Protein AF-A0A2X4WSS6-F1 (afdb_monomer)

Nearest PDB structures (foldseek):
  6ixh-assembly1_P  TM=9.160E-01  e=5.375E-21  Escherichia coli 55989
  4y7o-assembly2_B  TM=9.706E-01  e=1.793E-20  Escherichia coli 1-176-05_S3_C1
  4y7l-assembly1_B  TM=9.730E-01  e=2.742E-19  Escherichia coli 2-156-04_S3_C3
  6hs7-assembly1_E  TM=8.890E-01  e=1.759E-19  Escherichia coli
  6hs7-assembly1_e  TM=8.911E-01  e=1.619E-18  Escherichia coli

Organism: NCBI:txid59203

InterPro domains:
  IPR048677 Type VI secretion system component TssM1, helical domain [PF21070] (32-137)
  IPR053156 Type VI secretion system TssM-like [PTHR36153] (16-175)

Foldseek 3Di:
DPVVVVVVVVVVVCCVPPVVVVVVVVLVVVPVLVVVLVVCCCVQPVVVCCVQPVQAPPNDPHPHHHDQLVLLLQLAQCNHSVNCSCVVPVVQQWDDDPLAIDGDPVRCVSPDDDPVVRVVNSVSSVCCVQQCVPSAGKHKDKDWDDDDPPDQWDWDAAPNDIDIDRPDDIDIDMDMHRGDDDDDDDD

pLDDT: mean 81.25, std 13.94, range [39.22, 96.31]

Solvent-accessible surface area (backbone atoms only — not comparable to full-atom values): 11158 Å² total; per-residue (Å²): 142,64,76,77,58,54,60,57,60,50,49,57,50,51,40,59,73,55,45,48,56,49,53,51,54,47,53,66,52,48,54,62,53,50,52,51,49,50,53,48,46,40,61,75,45,49,52,55,47,44,71,72,34,51,79,12,26,90,75,27,100,42,94,47,68,52,60,52,69,61,49,31,52,37,38,26,79,68,82,2,55,54,38,43,48,44,63,74,75,31,52,77,35,35,45,74,58,90,68,37,68,43,73,34,80,82,62,27,75,96,57,84,79,55,68,68,57,50,50,50,55,33,54,43,31,49,49,18,64,68,36,28,75,82,67,48,57,51,43,75,51,70,50,60,71,83,87,57,91,95,60,67,68,49,79,48,74,53,93,87,48,73,49,80,44,64,84,61,90,72,57,80,43,81,47,70,42,80,68,86,90,76,89,77,83,84,130

Structure (mmCIF, N/CA/C/O backbone):
data_AF-A0A2X4WSS6-F1
#
_entry.id   AF-A0A2X4WSS6-F1
#
loop_
_atom_site.group_PDB
_atom_site.id
_atom_site.type_symbol
_atom_site.label_atom_id
_atom_site.label_alt_id
_atom_site.label_comp_id
_atom_site.label_asym_id
_atom_site.label_entity_id
_atom_site.label_seq_id
_atom_site.pdbx_PDB_ins_code
_atom_site.Cartn_x
_atom_site.Cartn_y
_atom_site.Cartn_z
_atom_site.occupancy
_atom_site.B_iso_or_equiv
_atom_site.auth_seq_id
_atom_site.auth_comp_id
_atom_site.auth_asym_id
_atom_site.auth_atom_id
_atom_site.pdbx_PDB_model_num
ATOM 1 N N . MET A 1 1 ? -2.591 -1.639 66.059 1.00 44.81 1 MET A N 1
ATOM 2 C CA . MET A 1 1 ? -2.249 -1.960 64.656 1.00 44.81 1 MET A CA 1
ATOM 3 C C . MET A 1 1 ? -3.460 -2.630 64.006 1.00 44.81 1 MET A C 1
ATOM 5 O O . MET A 1 1 ? -3.585 -3.835 64.113 1.00 44.81 1 MET A O 1
ATOM 9 N N . ILE A 1 2 ? -4.411 -1.863 63.450 1.00 51.50 2 ILE A N 1
ATOM 10 C CA . ILE A 1 2 ? -5.612 -2.412 62.761 1.00 51.50 2 ILE A CA 1
ATOM 11 C C . ILE A 1 2 ? -5.899 -1.670 61.431 1.00 51.50 2 ILE A C 1
ATOM 13 O O . ILE A 1 2 ? -6.505 -2.225 60.523 1.00 51.50 2 ILE A O 1
ATOM 17 N N . ALA A 1 3 ? -5.372 -0.456 61.232 1.00 44.19 3 ALA A N 1
ATOM 18 C CA . ALA A 1 3 ? -5.652 0.346 60.035 1.00 44.19 3 ALA A CA 1
ATOM 19 C C . ALA A 1 3 ? -5.003 -0.165 58.727 1.00 44.19 3 ALA A C 1
ATOM 21 O O . ALA A 1 3 ? -5.507 0.131 57.650 1.00 44.19 3 ALA A O 1
ATOM 22 N N . ALA A 1 4 ? -3.919 -0.949 58.796 1.00 46.97 4 ALA A N 1
ATOM 23 C CA . ALA A 1 4 ? -3.230 -1.446 57.598 1.00 46.97 4 ALA A CA 1
ATOM 24 C C . ALA A 1 4 ? -3.926 -2.656 56.933 1.00 46.97 4 ALA A C 1
ATOM 26 O O . ALA A 1 4 ? -3.758 -2.857 55.735 1.00 46.97 4 ALA A O 1
ATOM 27 N N . GLY A 1 5 ? -4.727 -3.434 57.678 1.00 48.72 5 GLY A N 1
ATOM 28 C CA . GLY A 1 5 ? -5.424 -4.623 57.154 1.00 48.72 5 GLY A CA 1
ATOM 29 C C . GLY A 1 5 ? -6.733 -4.304 56.423 1.00 48.72 5 GLY A C 1
ATOM 30 O O . GLY A 1 5 ? -7.032 -4.898 55.391 1.00 48.72 5 GLY A O 1
ATOM 31 N N . LEU A 1 6 ? -7.471 -3.291 56.893 1.00 51.69 6 LEU A N 1
ATOM 32 C CA . LEU A 1 6 ? -8.744 -2.875 56.291 1.00 51.69 6 LEU A CA 1
ATOM 33 C C . LEU A 1 6 ? -8.556 -2.288 54.881 1.00 51.69 6 LEU A C 1
ATOM 35 O O . LEU A 1 6 ? -9.333 -2.584 53.984 1.00 51.69 6 LEU A O 1
ATOM 39 N N . GLY A 1 7 ? -7.495 -1.519 54.623 1.00 53.38 7 GLY A N 1
ATOM 40 C CA . GLY A 1 7 ? -7.240 -0.981 53.278 1.00 53.38 7 GLY A CA 1
ATOM 41 C C . GLY A 1 7 ? -7.030 -2.062 52.205 1.00 53.38 7 GLY A C 1
ATOM 42 O O . GLY A 1 7 ? -7.427 -1.871 51.057 1.00 53.38 7 GLY A O 1
ATOM 43 N N . GLN A 1 8 ? -6.459 -3.216 52.573 1.00 56.62 8 GLN A N 1
ATOM 44 C CA . GLN A 1 8 ? -6.246 -4.336 51.652 1.00 56.62 8 GLN A CA 1
ATOM 45 C C . GLN A 1 8 ? -7.519 -5.163 51.423 1.00 56.62 8 GLN A C 1
ATOM 47 O O . GLN A 1 8 ? -7.841 -5.438 50.268 1.00 56.62 8 GLN A O 1
ATOM 52 N N . GLU A 1 9 ? -8.289 -5.494 52.465 1.00 54.00 9 GLU A N 1
ATOM 53 C CA . GLU A 1 9 ? -9.558 -6.234 52.311 1.00 54.00 9 GLU A CA 1
ATOM 54 C C . GLU A 1 9 ? -10.606 -5.438 51.518 1.00 54.00 9 GLU A C 1
ATOM 56 O O . GLU A 1 9 ? -11.303 -5.979 50.656 1.00 54.00 9 GLU A O 1
ATOM 61 N N . TRP A 1 10 ? -10.667 -4.122 51.734 1.00 55.19 10 TRP A N 1
ATOM 62 C CA . TRP A 1 10 ? -11.607 -3.243 51.039 1.00 55.19 10 TRP A CA 1
ATOM 63 C C . TRP A 1 10 ? -11.197 -2.948 49.590 1.00 55.19 10 TRP A C 1
ATOM 65 O O . TRP A 1 10 ? -12.058 -2.662 48.756 1.00 55.19 10 TRP A O 1
ATOM 75 N N . SER A 1 11 ? -9.908 -3.079 49.252 1.00 55.12 11 SER A N 1
ATOM 76 C CA . SER A 1 11 ? -9.431 -2.931 47.870 1.00 55.12 11 SER A CA 1
ATOM 77 C C . SER A 1 11 ? -9.955 -4.042 46.946 1.00 55.12 11 SER A C 1
ATOM 79 O O . SER A 1 11 ? -10.364 -3.765 45.816 1.00 55.12 11 SER A O 1
ATOM 81 N N . GLY A 1 12 ? -10.028 -5.287 47.439 1.00 58.00 12 GLY A N 1
ATOM 82 C CA . GLY A 1 12 ? -10.590 -6.426 46.704 1.00 58.00 12 GLY A CA 1
ATOM 83 C C . GLY A 1 12 ? -12.112 -6.344 46.555 1.00 58.00 12 GLY A C 1
ATOM 84 O O . GLY A 1 12 ? -12.653 -6.638 45.486 1.00 58.00 12 GLY A O 1
ATOM 85 N N . PHE A 1 13 ? -12.799 -5.860 47.594 1.00 59.22 13 PHE A N 1
ATOM 86 C CA . PHE A 1 13 ? -14.236 -5.584 47.555 1.00 59.22 13 PHE A CA 1
ATOM 87 C C . PHE A 1 13 ? -14.581 -4.482 46.541 1.00 59.22 13 PHE A C 1
ATOM 89 O O . PHE A 1 13 ? -15.429 -4.687 45.674 1.00 59.22 13 PHE A O 1
ATOM 96 N N . GLY A 1 14 ? -13.881 -3.341 46.587 1.00 57.84 14 GLY A N 1
ATOM 97 C CA . GLY A 1 14 ? -14.113 -2.222 45.669 1.00 57.84 14 GLY A CA 1
ATOM 98 C C . GLY A 1 14 ? -13.877 -2.593 44.201 1.00 57.84 14 GLY A C 1
ATOM 99 O O . GLY A 1 14 ? -14.653 -2.209 43.326 1.00 57.84 14 GLY A O 1
ATOM 100 N N . ARG A 1 15 ? -12.860 -3.416 43.923 1.00 57.84 15 ARG A N 1
ATOM 101 C CA . ARG A 1 15 ? -12.592 -3.909 42.566 1.00 57.84 15 ARG A CA 1
ATOM 102 C C . ARG A 1 15 ? -13.694 -4.848 42.071 1.00 57.84 15 ARG A C 1
ATOM 104 O O . ARG A 1 15 ? -14.180 -4.689 40.959 1.00 57.84 15 ARG A O 1
ATOM 111 N N . THR A 1 16 ? -14.170 -5.748 42.923 1.00 64.81 16 THR A N 1
ATOM 112 C CA . THR A 1 16 ? -15.217 -6.712 42.551 1.00 64.81 16 THR A CA 1
ATOM 113 C C . THR A 1 16 ? -16.593 -6.067 42.376 1.00 64.81 16 THR A C 1
ATOM 115 O O . THR A 1 16 ? -17.351 -6.481 41.505 1.00 64.81 16 THR A O 1
ATOM 118 N N . MET A 1 17 ? -16.912 -5.043 43.170 1.00 62.41 17 MET A N 1
ATOM 119 C CA . MET A 1 17 ? -18.240 -4.415 43.177 1.00 62.41 17 MET A CA 1
ATOM 120 C C . MET A 1 17 ? -18.386 -3.274 42.167 1.00 62.41 17 MET A C 1
ATOM 122 O O . MET A 1 17 ? -19.500 -2.997 41.735 1.00 62.41 17 MET A O 1
ATOM 126 N N . PHE A 1 18 ? -17.287 -2.615 41.784 1.00 62.66 18 PHE A N 1
ATOM 127 C CA . PHE A 1 18 ? -17.344 -1.430 40.920 1.00 62.66 18 PHE A CA 1
ATOM 128 C C . PHE A 1 18 ? -16.503 -1.554 39.650 1.00 62.66 18 PHE A C 1
ATOM 130 O O . PHE A 1 18 ? -16.938 -1.105 38.593 1.00 62.66 18 PHE A O 1
ATOM 137 N N . VAL A 1 19 ? -15.328 -2.184 39.718 1.00 69.25 19 VAL A N 1
ATOM 138 C CA . VAL A 1 19 ? -14.435 -2.304 38.554 1.00 69.25 19 VAL A CA 1
ATOM 139 C C . VAL A 1 19 ? -14.840 -3.486 37.676 1.00 69.25 19 VAL A C 1
ATOM 141 O O . VAL A 1 19 ? -15.049 -3.291 36.486 1.00 69.25 19 VAL A O 1
ATOM 144 N N . ASN A 1 20 ? -15.052 -4.678 38.241 1.00 69.44 20 ASN A N 1
ATOM 145 C CA . ASN A 1 20 ? -15.413 -5.869 37.461 1.00 69.44 20 ASN A CA 1
ATOM 146 C C . ASN A 1 20 ? -16.731 -5.707 36.677 1.00 69.44 20 ASN A C 1
ATOM 148 O O . ASN A 1 20 ? -16.752 -6.068 35.501 1.00 69.44 20 ASN A O 1
ATOM 152 N N . PRO A 1 21 ? -17.827 -5.155 37.244 1.00 67.81 21 PRO A N 1
ATOM 153 C CA . PRO A 1 21 ? -19.063 -4.955 36.486 1.00 67.81 21 PRO A CA 1
ATOM 154 C C . PRO A 1 21 ? -18.889 -3.923 35.368 1.00 67.81 21 PRO A C 1
ATOM 156 O O . PRO A 1 21 ? -19.483 -4.062 34.302 1.00 67.81 21 PRO A O 1
ATOM 159 N N . MET A 1 22 ? -18.041 -2.912 35.586 1.00 60.41 22 MET A N 1
ATOM 160 C CA . MET A 1 22 ? -17.702 -1.916 34.573 1.00 60.41 22 MET A CA 1
ATOM 161 C C . MET A 1 22 ? -16.831 -2.515 33.461 1.00 60.41 22 MET A C 1
ATOM 163 O O . MET A 1 22 ? -17.116 -2.279 32.294 1.00 60.41 22 MET A O 1
ATOM 167 N N . GLU A 1 23 ? -15.831 -3.338 33.789 1.00 68.50 23 GLU A N 1
ATOM 168 C CA . GLU A 1 23 ? -15.019 -4.081 32.813 1.00 68.50 23 GLU A CA 1
ATOM 169 C C . GLU A 1 23 ? -15.872 -5.069 31.997 1.00 68.50 23 GLU A C 1
ATOM 171 O O . GLU A 1 23 ? -15.704 -5.179 30.784 1.00 68.50 23 GLU A O 1
ATOM 176 N N . GLN A 1 24 ? -16.833 -5.748 32.630 1.00 67.06 24 GLN A N 1
ATOM 177 C CA . GLN A 1 24 ? -17.768 -6.645 31.945 1.00 67.06 24 GLN A CA 1
ATOM 178 C C . GLN A 1 24 ? -18.722 -5.884 31.017 1.00 67.06 24 GLN A C 1
ATOM 180 O O . GLN A 1 24 ? -18.901 -6.280 29.865 1.00 67.06 24 GLN A O 1
ATOM 185 N N . ALA A 1 25 ? -19.303 -4.772 31.481 1.00 71.62 25 ALA A N 1
ATOM 186 C CA . ALA A 1 25 ? -20.130 -3.904 30.644 1.00 71.62 25 ALA A CA 1
ATOM 187 C C . ALA A 1 25 ? -19.321 -3.319 29.473 1.00 71.62 25 ALA A C 1
ATOM 189 O O . ALA A 1 25 ? -19.809 -3.257 28.346 1.00 71.62 25 ALA A O 1
ATOM 190 N N . TRP A 1 26 ? -18.058 -2.959 29.716 1.00 66.25 26 TRP A N 1
ATOM 191 C CA . TRP A 1 26 ? -17.128 -2.485 28.696 1.00 66.25 26 TRP A CA 1
ATOM 192 C C . TRP A 1 26 ? -16.868 -3.549 27.621 1.00 66.25 26 TRP A C 1
ATOM 194 O O . TRP A 1 26 ? -17.020 -3.266 26.435 1.00 66.25 26 TRP A O 1
ATOM 204 N N . GLN A 1 27 ? -16.579 -4.796 28.008 1.00 66.12 27 GLN A N 1
ATOM 205 C CA . GLN A 1 27 ? -16.408 -5.904 27.057 1.00 66.12 27 GLN A CA 1
ATOM 206 C C . GLN A 1 27 ? -17.669 -6.165 26.217 1.00 66.12 27 GLN A C 1
ATOM 208 O O . GLN A 1 27 ? -17.561 -6.379 25.010 1.00 66.12 27 GLN A O 1
ATOM 213 N N . GLN A 1 28 ? -18.861 -6.087 26.819 1.00 69.69 28 GLN A N 1
ATOM 214 C CA . GLN A 1 28 ? -20.130 -6.273 26.101 1.00 69.69 28 GLN A CA 1
ATOM 215 C C . GLN A 1 28 ? -20.412 -5.177 25.062 1.00 69.69 28 GLN A C 1
ATOM 217 O O . GLN A 1 28 ? -21.089 -5.441 24.071 1.00 69.69 28 GLN A O 1
ATOM 222 N N . VAL A 1 29 ? -19.887 -3.963 25.254 1.00 68.69 29 VAL A N 1
ATOM 223 C CA . VAL A 1 29 ? -20.005 -2.858 24.285 1.00 68.69 29 VAL A CA 1
ATOM 224 C C . VAL A 1 29 ? -18.923 -2.932 23.204 1.00 68.69 29 VAL A C 1
ATOM 226 O O . VAL A 1 29 ? -19.186 -2.602 22.045 1.00 68.69 29 VAL A O 1
ATOM 229 N N . LEU A 1 30 ? -17.716 -3.387 23.554 1.00 70.38 30 LEU A N 1
ATOM 230 C CA . LEU A 1 30 ? -16.584 -3.446 22.630 1.00 70.38 30 LEU A CA 1
ATOM 231 C C . LEU A 1 30 ? -16.793 -4.438 21.480 1.00 70.38 30 LEU A C 1
ATOM 233 O O . LEU A 1 30 ? -16.448 -4.111 20.346 1.00 70.38 30 LEU A O 1
ATOM 237 N N . THR A 1 31 ? -17.360 -5.625 21.730 1.00 73.81 31 THR A N 1
ATOM 238 C CA . THR A 1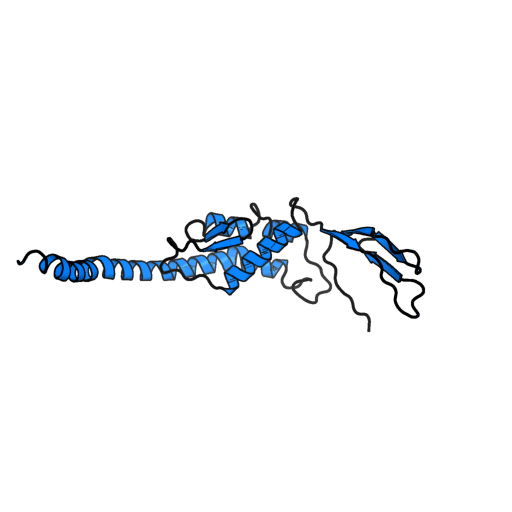 31 ? -17.508 -6.647 20.675 1.00 73.81 31 THR A CA 1
ATOM 239 C C . THR A 1 31 ? -18.441 -6.197 19.539 1.00 73.81 31 THR A C 1
ATOM 241 O O . THR A 1 31 ? -17.993 -6.182 18.392 1.00 73.81 31 THR A O 1
ATOM 244 N N . PRO A 1 32 ? -19.678 -5.722 19.797 1.00 80.56 32 PRO A N 1
ATOM 245 C CA . PRO A 1 32 ? -20.554 -5.233 18.729 1.00 80.56 32 PRO A CA 1
ATOM 246 C C . PRO A 1 32 ? -20.002 -3.989 18.019 1.00 80.56 32 PRO A C 1
ATOM 248 O O . PRO A 1 32 ? -20.220 -3.803 16.821 1.00 80.56 32 PRO A O 1
ATOM 251 N N . ALA A 1 33 ? -19.271 -3.131 18.740 1.00 79.12 33 ALA A N 1
ATOM 252 C CA . ALA A 1 33 ? -18.602 -1.978 18.144 1.00 79.12 33 ALA A CA 1
ATOM 253 C C . ALA A 1 33 ? -17.480 -2.408 17.182 1.00 79.12 33 ALA A C 1
ATOM 255 O O . ALA A 1 33 ? -17.376 -1.859 16.083 1.00 79.12 33 ALA A O 1
ATOM 256 N N . ALA A 1 34 ? -16.687 -3.418 17.555 1.00 82.19 34 ALA A N 1
ATOM 257 C CA . ALA A 1 34 ? -15.656 -4.000 16.700 1.00 82.19 34 ALA A CA 1
ATOM 258 C C . ALA A 1 34 ? -16.257 -4.672 15.453 1.00 82.19 34 ALA A C 1
ATOM 260 O O . ALA A 1 34 ? -15.758 -4.465 14.346 1.00 82.19 34 ALA A O 1
ATOM 261 N N . ASP A 1 35 ? -17.365 -5.402 15.594 1.00 87.19 35 ASP A N 1
ATOM 262 C CA . ASP A 1 35 ? -18.066 -6.016 14.459 1.00 87.19 35 ASP A CA 1
ATOM 263 C C . ASP A 1 35 ? -18.655 -4.969 13.507 1.00 87.19 35 ASP A C 1
ATOM 265 O O . ASP A 1 35 ? -18.505 -5.072 12.286 1.00 87.19 35 ASP A O 1
ATOM 269 N N . SER A 1 36 ? -19.263 -3.911 14.050 1.00 89.12 36 S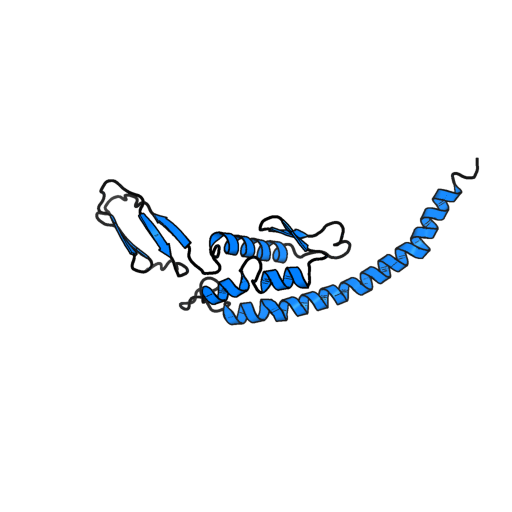ER A N 1
ATOM 270 C CA . SER A 1 36 ? -19.752 -2.775 13.260 1.00 89.12 36 SER A CA 1
ATOM 271 C C . SER A 1 36 ? -18.618 -2.085 12.498 1.00 89.12 36 SER A C 1
ATOM 273 O O . SER A 1 36 ? -18.751 -1.781 11.310 1.00 89.12 36 SER A O 1
ATOM 275 N N . LEU A 1 37 ? -17.467 -1.886 13.144 1.00 90.06 37 LEU A N 1
ATOM 276 C CA . LEU A 1 37 ? -16.279 -1.332 12.504 1.00 90.06 37 LEU A CA 1
ATOM 277 C C . LEU A 1 37 ? -15.748 -2.250 11.389 1.00 90.06 37 LEU A C 1
ATOM 279 O O . LEU A 1 37 ? -15.409 -1.758 10.312 1.00 90.06 37 LEU A O 1
ATOM 283 N N . ASN A 1 38 ? -15.719 -3.568 11.609 1.00 87.31 38 ASN A N 1
ATOM 284 C CA . ASN A 1 38 ? -15.330 -4.549 10.593 1.00 87.31 38 ASN A CA 1
ATOM 285 C C . ASN A 1 38 ? -16.261 -4.495 9.375 1.00 87.31 38 ASN A C 1
ATOM 287 O O . ASN A 1 38 ? -15.786 -4.480 8.238 1.00 87.31 38 ASN A O 1
ATOM 291 N N . ALA A 1 39 ? -17.575 -4.408 9.596 1.00 93.25 39 ALA A N 1
ATOM 292 C CA . ALA A 1 39 ? -18.554 -4.257 8.522 1.00 93.25 39 ALA A CA 1
ATOM 293 C C . ALA A 1 39 ? -18.346 -2.944 7.745 1.00 93.25 39 ALA A C 1
ATOM 295 O O . ALA A 1 39 ? -18.328 -2.947 6.512 1.00 93.25 39 ALA A O 1
ATOM 296 N N . GLN A 1 40 ? -18.101 -1.834 8.449 1.00 94.00 40 GLN A N 1
ATOM 297 C CA . GLN A 1 40 ? -17.796 -0.544 7.823 1.00 94.00 40 GLN A CA 1
ATOM 298 C C . GLN A 1 40 ? -16.505 -0.591 7.001 1.00 94.00 40 GLN A C 1
ATOM 300 O O . GLN A 1 40 ? -16.477 -0.058 5.896 1.00 94.00 40 GLN A O 1
ATOM 305 N N . TRP A 1 41 ? -15.448 -1.242 7.493 1.00 91.81 41 TRP A N 1
ATOM 306 C CA . TRP A 1 41 ? -14.201 -1.429 6.745 1.00 91.81 41 TRP A CA 1
ATOM 307 C C . TRP A 1 41 ? -14.416 -2.261 5.474 1.00 91.81 41 TRP A C 1
ATOM 309 O O . TRP A 1 41 ? -13.961 -1.883 4.389 1.00 91.81 41 TRP A O 1
ATOM 319 N N . GLN A 1 42 ? -15.156 -3.367 5.589 1.00 90.19 42 GLN A N 1
ATOM 320 C CA . GLN A 1 42 ? -15.485 -4.227 4.454 1.00 90.19 42 GLN A CA 1
ATOM 321 C C . GLN A 1 42 ? -16.239 -3.459 3.364 1.00 90.19 42 GLN A C 1
ATOM 323 O O . GLN A 1 42 ? -15.904 -3.545 2.180 1.00 90.19 42 GLN A O 1
ATOM 328 N N . GLN A 1 43 ? -17.229 -2.662 3.757 1.00 90.88 43 GLN A N 1
ATOM 329 C CA . GLN A 1 43 ? -18.050 -1.909 2.817 1.00 90.88 43 GLN A CA 1
ATOM 330 C C . GLN A 1 43 ? -17.328 -0.681 2.248 1.00 90.88 43 GLN A C 1
ATOM 332 O O . GLN A 1 43 ? -17.382 -0.439 1.049 1.00 90.88 43 GLN A O 1
ATOM 337 N N . ALA A 1 44 ? -16.633 0.097 3.079 1.00 87.38 44 ALA A N 1
ATOM 338 C CA . ALA A 1 44 ? -16.025 1.354 2.647 1.00 87.38 44 ALA A CA 1
ATOM 339 C C . ALA A 1 44 ? -14.723 1.160 1.855 1.00 87.38 44 ALA A C 1
ATOM 341 O O . ALA A 1 44 ? -14.367 2.016 1.041 1.00 87.38 44 ALA A O 1
ATOM 342 N N . VAL A 1 45 ? -13.993 0.068 2.112 1.00 88.50 45 VAL A N 1
ATOM 343 C CA . VAL A 1 45 ? -12.651 -0.135 1.553 1.00 88.50 45 VAL A CA 1
ATOM 344 C C . VAL A 1 45 ? -12.525 -1.456 0.811 1.00 88.50 45 VAL A C 1
ATOM 346 O O . VAL A 1 45 ? -12.187 -1.438 -0.371 1.00 88.50 45 VAL A O 1
ATOM 349 N N . VAL A 1 46 ? -12.778 -2.593 1.465 1.00 89.56 46 VAL A N 1
ATOM 350 C CA . VAL A 1 46 ? -12.398 -3.911 0.916 1.00 89.56 46 VAL A CA 1
ATOM 351 C C . VAL A 1 46 ? -13.216 -4.295 -0.315 1.00 89.56 46 VAL A C 1
ATOM 353 O O . VAL A 1 46 ? -12.647 -4.702 -1.325 1.00 89.56 46 VAL A O 1
ATOM 356 N N . SER A 1 47 ? -14.540 -4.170 -0.250 1.00 81.62 47 SER A N 1
ATOM 357 C CA . SER A 1 47 ? -15.438 -4.523 -1.358 1.00 81.62 47 SER A CA 1
ATOM 358 C C . SER A 1 47 ? -15.139 -3.697 -2.613 1.00 81.62 47 SER A C 1
ATOM 360 O O . SER A 1 47 ? -14.916 -4.255 -3.688 1.00 81.62 47 SER A O 1
ATOM 362 N N . GLU A 1 48 ? -15.021 -2.380 -2.454 1.00 85.19 48 GLU A N 1
ATOM 363 C CA . GLU A 1 48 ? -14.669 -1.453 -3.529 1.00 85.19 48 GLU A CA 1
ATOM 364 C C . GLU A 1 48 ? -13.260 -1.710 -4.083 1.00 85.19 48 GLU A C 1
ATOM 366 O O . GLU A 1 48 ? -13.057 -1.705 -5.297 1.00 85.19 48 GLU A O 1
ATOM 371 N N . TRP A 1 49 ? -12.282 -1.984 -3.213 1.00 87.75 49 TRP A N 1
ATOM 372 C CA . TRP A 1 49 ? -10.925 -2.362 -3.619 1.00 87.75 49 TRP A CA 1
ATOM 373 C C . TRP A 1 49 ? -10.926 -3.637 -4.469 1.00 87.75 49 TRP A C 1
ATOM 375 O O . TRP A 1 49 ? -10.342 -3.668 -5.554 1.00 87.75 49 TRP A O 1
ATOM 385 N N . ASN A 1 50 ? -11.609 -4.686 -4.009 1.00 83.88 50 ASN A N 1
ATOM 386 C CA . ASN A 1 50 ? -11.681 -5.963 -4.716 1.00 83.88 50 ASN A CA 1
ATOM 387 C C . ASN A 1 50 ? -12.383 -5.821 -6.069 1.00 83.88 50 ASN A C 1
ATOM 389 O O . ASN A 1 50 ? -11.910 -6.379 -7.059 1.00 83.88 50 ASN A O 1
ATOM 393 N N . SER A 1 51 ? -13.455 -5.030 -6.129 1.00 86.25 51 SER A N 1
ATOM 394 C CA . SER A 1 51 ? -14.154 -4.705 -7.375 1.00 86.25 51 SER A CA 1
ATOM 395 C C . SER A 1 51 ? -13.244 -3.968 -8.367 1.00 86.25 51 SER A C 1
ATOM 397 O O . SER A 1 51 ? -13.147 -4.339 -9.539 1.00 86.25 51 SER A O 1
ATOM 399 N N . ALA A 1 52 ? -12.503 -2.961 -7.895 1.00 84.31 52 ALA A N 1
ATOM 400 C CA . ALA A 1 52 ? -11.625 -2.162 -8.743 1.00 84.31 52 ALA A CA 1
ATOM 401 C C . ALA A 1 52 ? -10.387 -2.935 -9.235 1.00 84.31 52 ALA A C 1
ATOM 403 O O . ALA A 1 52 ? -9.965 -2.763 -10.386 1.00 84.31 52 ALA A O 1
ATOM 404 N N . PHE A 1 53 ? -9.793 -3.772 -8.379 1.00 85.69 53 PHE A N 1
ATOM 405 C CA . PHE A 1 53 ? -8.431 -4.277 -8.576 1.00 85.69 53 PHE A CA 1
ATOM 406 C C . PHE A 1 53 ? -8.293 -5.804 -8.602 1.00 85.69 53 PHE A C 1
ATOM 408 O O . PHE A 1 53 ? -7.324 -6.298 -9.178 1.00 85.69 53 PHE A O 1
ATOM 415 N N . GLY A 1 54 ? -9.234 -6.567 -8.036 1.00 81.69 54 GLY A N 1
ATOM 416 C CA . GLY A 1 54 ? -9.072 -8.007 -7.786 1.00 81.69 54 GLY A CA 1
ATOM 417 C C . GLY A 1 54 ? -8.818 -8.854 -9.040 1.00 81.69 54 GLY A C 1
ATOM 418 O O . GLY A 1 54 ? -8.047 -9.806 -9.001 1.00 81.69 54 GLY A O 1
ATOM 419 N N . GLY A 1 55 ? -9.400 -8.473 -10.181 1.00 80.19 55 GLY A N 1
ATOM 420 C CA . GLY A 1 55 ? -9.218 -9.156 -11.472 1.00 80.19 55 GLY A CA 1
ATOM 421 C C . GLY A 1 55 ? -8.089 -8.602 -12.351 1.00 80.19 55 GLY A C 1
ATOM 422 O O . GLY A 1 55 ? -8.053 -8.882 -13.552 1.00 80.19 55 GLY A O 1
ATOM 423 N N . ARG A 1 56 ? -7.203 -7.759 -11.802 1.00 84.06 56 ARG A N 1
ATOM 424 C CA . ARG A 1 56 ? -6.191 -7.018 -12.571 1.00 84.06 56 ARG A CA 1
ATOM 425 C C . ARG A 1 56 ? -4.774 -7.281 -12.070 1.00 84.06 56 ARG A C 1
ATOM 427 O O . ARG A 1 56 ? -4.559 -7.572 -10.897 1.00 84.06 56 ARG A O 1
ATOM 434 N N . TYR A 1 57 ? -3.798 -7.158 -12.961 1.00 81.62 57 TYR A N 1
ATOM 435 C CA . TYR A 1 57 ? -2.382 -7.150 -12.607 1.00 81.62 57 TYR A CA 1
ATOM 436 C C . TYR A 1 57 ? -2.056 -5.870 -11.811 1.00 81.62 57 TYR A C 1
ATOM 438 O O . TYR A 1 57 ? -2.481 -4.794 -12.240 1.00 81.62 57 TYR A O 1
ATOM 446 N N . PRO A 1 58 ? -1.335 -5.940 -10.670 1.00 84.12 58 PRO A N 1
ATOM 447 C CA . PRO A 1 58 ? -0.503 -7.054 -10.201 1.00 84.12 58 PRO A CA 1
ATOM 44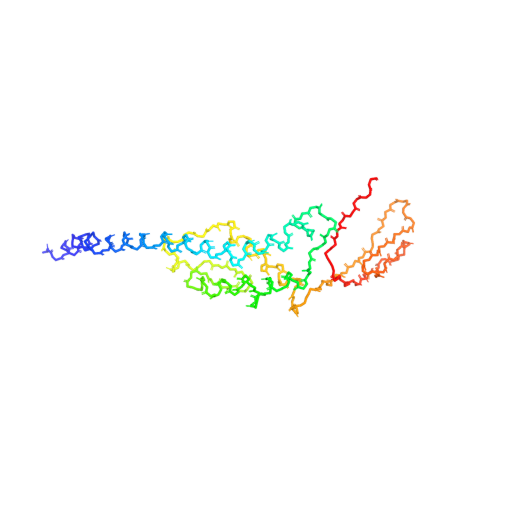8 C C . PRO A 1 58 ? -1.177 -8.028 -9.226 1.00 84.12 58 PRO A C 1
ATOM 450 O O . PRO A 1 58 ? -0.553 -9.012 -8.844 1.00 84.12 58 PRO A O 1
ATOM 453 N N . PHE A 1 59 ? -2.425 -7.783 -8.824 1.00 81.12 59 PHE A N 1
ATOM 454 C CA . PHE A 1 59 ? -3.121 -8.593 -7.815 1.00 81.12 59 PHE A CA 1
ATOM 455 C C . PHE A 1 59 ? -3.575 -9.960 -8.339 1.00 81.12 59 PHE A C 1
ATOM 457 O O . PHE A 1 59 ? -3.709 -10.910 -7.575 1.00 81.12 59 PHE A O 1
ATOM 464 N N . SER A 1 60 ? -3.768 -10.076 -9.651 1.00 78.56 60 SER A N 1
ATOM 465 C CA . SER A 1 60 ? -4.034 -11.334 -10.345 1.00 78.56 60 SER A CA 1
ATOM 466 C C . SER A 1 60 ? -3.148 -11.474 -11.581 1.00 78.56 60 SER A C 1
ATOM 468 O O . SER A 1 60 ? -2.652 -10.490 -12.142 1.00 78.56 60 SER A O 1
ATOM 470 N N . ASN A 1 61 ? -2.974 -12.708 -12.062 1.00 80.31 61 ASN A N 1
ATOM 471 C CA . ASN A 1 61 ? -2.297 -12.960 -13.332 1.00 80.31 61 ASN A CA 1
ATOM 472 C C . ASN A 1 61 ? -3.221 -12.663 -14.528 1.00 80.31 61 ASN A C 1
ATOM 474 O O . ASN A 1 61 ? -3.579 -13.546 -15.301 1.00 80.31 61 ASN A O 1
ATOM 478 N N . SER A 1 62 ? -3.607 -11.399 -14.674 1.00 85.00 62 SER A N 1
ATOM 479 C CA . SER A 1 62 ? -4.478 -10.900 -15.739 1.00 85.00 62 SER A CA 1
ATOM 480 C C . SER A 1 62 ? -3.683 -10.109 -16.779 1.00 85.00 62 SER A C 1
ATOM 482 O O . SER A 1 62 ? -2.589 -9.611 -16.502 1.00 85.00 62 SER A O 1
ATOM 484 N N . SER A 1 63 ? -4.195 -10.009 -18.006 1.00 85.06 63 SER A N 1
ATOM 485 C CA . SER A 1 63 ? -3.654 -9.108 -19.034 1.00 85.06 63 SER A CA 1
ATOM 486 C C . SER A 1 63 ? -4.052 -7.648 -18.815 1.00 85.06 63 SER A C 1
ATOM 488 O O . SER A 1 63 ? -3.460 -6.768 -19.434 1.00 85.06 63 SER A O 1
ATOM 490 N N . SER A 1 64 ? -5.061 -7.390 -17.981 1.00 86.19 64 SER A N 1
ATOM 491 C CA . SER A 1 64 ? -5.511 -6.041 -17.650 1.00 86.19 64 SER A CA 1
ATOM 492 C C . SER A 1 64 ? -4.752 -5.500 -16.447 1.00 86.19 64 SER A C 1
ATOM 494 O O . SER A 1 64 ? -4.753 -6.123 -15.387 1.00 86.19 64 SER A O 1
ATOM 496 N N . ASP A 1 65 ? -4.173 -4.314 -16.594 1.00 86.19 65 ASP A N 1
ATOM 497 C CA . ASP A 1 65 ? -3.490 -3.615 -15.505 1.00 86.19 65 ASP A CA 1
ATOM 498 C C . ASP A 1 65 ? -4.489 -2.858 -14.619 1.00 86.19 65 ASP A C 1
ATOM 500 O O . ASP A 1 65 ? -5.576 -2.457 -15.061 1.00 86.19 65 ASP A O 1
ATOM 504 N N . VAL A 1 66 ? -4.111 -2.629 -13.361 1.00 85.00 66 VAL A N 1
ATOM 505 C CA . VAL A 1 66 ? -4.782 -1.644 -12.507 1.00 85.00 66 VAL A CA 1
ATOM 506 C C . VAL A 1 66 ? -4.554 -0.224 -13.020 1.00 85.00 66 VAL A C 1
ATOM 508 O O . VAL A 1 66 ? -3.499 0.111 -13.558 1.00 85.00 66 VAL A O 1
ATOM 511 N N . SER A 1 67 ? -5.546 0.642 -12.809 1.00 87.06 67 SER A N 1
ATOM 512 C CA . SER A 1 67 ? -5.367 2.078 -13.013 1.00 87.06 67 SER A CA 1
ATOM 513 C C . SER A 1 67 ? -4.513 2.637 -11.882 1.00 87.06 67 SER A C 1
ATOM 515 O O . SER A 1 67 ? -4.947 2.680 -10.732 1.00 87.06 67 SER A O 1
ATOM 517 N N . LEU A 1 68 ? -3.303 3.080 -12.211 1.00 86.56 68 LEU A N 1
ATOM 518 C CA . LEU A 1 68 ? -2.408 3.702 -11.245 1.00 86.56 68 LEU A CA 1
ATOM 519 C C . LEU A 1 68 ? -2.968 5.000 -10.632 1.00 86.56 68 LEU A C 1
ATOM 521 O O . LEU A 1 68 ? -2.887 5.139 -9.413 1.00 86.56 68 LEU A O 1
ATOM 525 N N . PRO A 1 69 ? -3.614 5.911 -11.391 1.00 86.12 69 PRO A N 1
ATOM 526 C CA . PRO A 1 69 ? -4.306 7.053 -10.791 1.00 86.12 69 PRO A CA 1
ATOM 527 C C . PRO A 1 69 ? -5.421 6.647 -9.820 1.00 86.12 69 PRO A C 1
ATOM 529 O O . PRO A 1 69 ? -5.634 7.309 -8.807 1.00 86.12 69 PRO A O 1
ATOM 532 N N . LEU A 1 70 ? -6.146 5.557 -10.099 1.00 89.31 70 LEU A N 1
ATOM 533 C CA . LEU A 1 70 ? -7.153 5.051 -9.165 1.00 89.31 70 LEU A CA 1
ATOM 534 C C . LEU A 1 70 ? -6.500 4.449 -7.917 1.00 89.31 70 LEU A C 1
ATOM 536 O O . LEU A 1 70 ? -6.971 4.704 -6.815 1.00 89.31 70 LEU A O 1
ATOM 540 N N . LEU A 1 71 ? -5.405 3.704 -8.077 1.00 88.44 71 LEU A N 1
ATOM 541 C CA . LEU A 1 71 ? -4.637 3.154 -6.962 1.00 88.44 71 LEU A CA 1
ATOM 542 C C . LEU A 1 71 ? -4.094 4.272 -6.053 1.00 88.44 71 LEU A C 1
ATOM 544 O O . LEU A 1 71 ? -4.232 4.180 -4.834 1.00 88.44 71 LEU A O 1
ATOM 548 N N . ALA A 1 72 ? -3.605 5.375 -6.629 1.00 88.06 72 ALA A N 1
ATOM 549 C CA . ALA A 1 72 ? -3.164 6.560 -5.888 1.00 88.06 72 ALA A CA 1
ATOM 550 C C . ALA A 1 72 ? -4.269 7.122 -4.974 1.00 88.06 72 ALA A C 1
ATOM 552 O O . ALA A 1 72 ? -4.015 7.423 -3.811 1.00 88.06 72 ALA A O 1
ATOM 553 N N . LYS A 1 73 ? -5.522 7.186 -5.454 1.00 90.50 73 LYS A N 1
ATOM 554 C CA . LYS A 1 73 ? -6.676 7.653 -4.655 1.00 90.50 73 LYS A CA 1
ATOM 555 C C . LYS A 1 73 ? -6.980 6.774 -3.437 1.00 90.50 73 LYS A C 1
ATOM 557 O O . LYS A 1 73 ? -7.645 7.232 -2.511 1.00 90.50 73 LYS A O 1
ATOM 562 N N . TYR A 1 74 ? -6.545 5.516 -3.432 1.00 91.44 74 TYR A N 1
ATOM 563 C CA . TYR A 1 74 ? -6.672 4.646 -2.261 1.00 91.44 74 TYR A CA 1
ATOM 564 C C . TYR A 1 74 ? -5.473 4.767 -1.328 1.00 91.44 74 TYR A C 1
ATOM 566 O O . TYR A 1 74 ? -5.668 4.823 -0.114 1.00 91.44 74 TYR A O 1
ATOM 574 N N . LEU A 1 75 ? -4.268 4.782 -1.903 1.00 90.12 75 LEU A N 1
ATOM 575 C CA . LEU A 1 75 ? -3.023 4.606 -1.161 1.00 90.12 75 LEU A CA 1
ATOM 576 C C . LEU A 1 75 ? -2.410 5.897 -0.643 1.00 90.12 75 LEU A C 1
ATOM 578 O O . LEU A 1 75 ? -1.647 5.811 0.310 1.00 90.12 75 LEU A O 1
ATOM 582 N N . ASN A 1 76 ? -2.737 7.052 -1.235 1.00 89.81 76 ASN A N 1
ATOM 583 C CA . ASN A 1 76 ? -2.150 8.329 -0.842 1.00 89.81 76 ASN A CA 1
ATOM 584 C C . ASN A 1 76 ? -2.128 8.483 0.687 1.00 89.81 76 ASN A C 1
ATOM 586 O O . ASN A 1 76 ? -3.150 8.310 1.355 1.00 89.81 76 ASN A O 1
ATOM 590 N N . ALA A 1 77 ? -0.947 8.810 1.208 1.00 87.69 77 ALA A N 1
ATOM 591 C CA . ALA A 1 77 ? -0.604 8.707 2.619 1.00 87.69 77 ALA A CA 1
ATOM 592 C C . ALA A 1 77 ? -1.538 9.473 3.575 1.00 87.69 77 ALA A C 1
ATOM 594 O O . ALA A 1 77 ? -1.664 9.065 4.735 1.00 87.69 77 ALA A O 1
ATOM 595 N N . ASP A 1 78 ? -2.186 10.542 3.099 1.00 87.06 78 ASP A N 1
ATOM 596 C CA . ASP A 1 78 ? -3.020 11.422 3.928 1.00 87.06 78 ASP A CA 1
ATOM 597 C C . ASP A 1 78 ? -4.450 11.576 3.385 1.00 87.06 78 ASP A C 1
ATOM 599 O O . ASP A 1 78 ? -5.424 11.544 4.141 1.00 87.06 78 ASP A O 1
ATOM 603 N N . SER A 1 79 ? -4.601 11.702 2.063 1.00 90.31 79 SER A N 1
ATOM 604 C CA . SER A 1 79 ? -5.905 11.898 1.406 1.00 90.31 79 SER A CA 1
ATOM 605 C C . SER A 1 79 ? -6.511 10.613 0.835 1.00 90.31 79 SER A C 1
ATOM 607 O O . SER A 1 79 ? -7.654 10.614 0.374 1.00 90.31 79 SER A O 1
ATOM 609 N N . GLY A 1 80 ? -5.761 9.509 0.862 1.00 91.62 80 GLY A N 1
ATOM 610 C CA . GLY A 1 80 ? -6.208 8.228 0.340 1.00 91.62 80 GLY A CA 1
ATOM 611 C C . GLY A 1 80 ? -7.383 7.666 1.132 1.00 91.62 80 GLY A C 1
ATOM 612 O O . GLY A 1 80 ? -7.488 7.860 2.344 1.00 91.62 80 GLY A O 1
ATOM 613 N N . ARG A 1 81 ? -8.265 6.919 0.459 1.00 93.94 81 ARG A N 1
ATOM 614 C CA . ARG A 1 81 ? -9.442 6.294 1.096 1.00 93.94 81 ARG A CA 1
ATOM 615 C C . ARG A 1 81 ? -9.080 5.457 2.327 1.00 93.94 81 ARG A C 1
ATOM 617 O O . ARG A 1 81 ? -9.811 5.491 3.313 1.00 93.94 81 ARG A O 1
ATOM 624 N N . ILE A 1 82 ? -7.956 4.735 2.279 1.00 93.25 82 ILE A N 1
ATOM 625 C CA . ILE A 1 82 ? -7.483 3.922 3.407 1.00 93.25 82 ILE A CA 1
ATOM 626 C C . ILE A 1 82 ? -7.063 4.832 4.562 1.00 93.25 82 ILE A C 1
ATOM 628 O O . ILE A 1 82 ? -7.600 4.700 5.658 1.00 93.25 82 ILE A O 1
ATOM 632 N N . ALA A 1 83 ? -6.168 5.793 4.312 1.00 93.44 83 ALA A N 1
ATOM 633 C CA . ALA A 1 83 ? -5.693 6.729 5.329 1.00 93.44 83 ALA A CA 1
ATOM 634 C C . ALA A 1 83 ? -6.851 7.497 5.988 1.00 93.44 83 ALA A C 1
ATOM 636 O O . ALA A 1 83 ? -6.941 7.543 7.213 1.00 93.44 83 ALA A O 1
ATOM 637 N N . GLN A 1 84 ? -7.790 8.011 5.191 1.00 95.00 84 GLN A N 1
ATOM 638 C CA . GLN A 1 84 ? -8.993 8.691 5.671 1.00 95.00 84 GLN A CA 1
ATOM 639 C C . GLN A 1 84 ? -9.856 7.789 6.558 1.00 95.00 84 GLN A C 1
ATOM 641 O O . GLN A 1 84 ? -10.334 8.234 7.599 1.00 95.00 84 GLN A O 1
ATOM 646 N N . PHE A 1 85 ? -10.049 6.518 6.194 1.00 95.69 85 PHE A N 1
ATOM 647 C CA . PHE A 1 85 ? -10.785 5.588 7.051 1.00 95.69 85 PHE A CA 1
ATOM 648 C C . PHE A 1 85 ? -10.095 5.425 8.411 1.00 95.69 85 PHE A C 1
ATOM 650 O O . PHE A 1 85 ? -10.741 5.587 9.447 1.00 95.69 85 PHE A O 1
ATOM 657 N N . LEU A 1 86 ? -8.781 5.1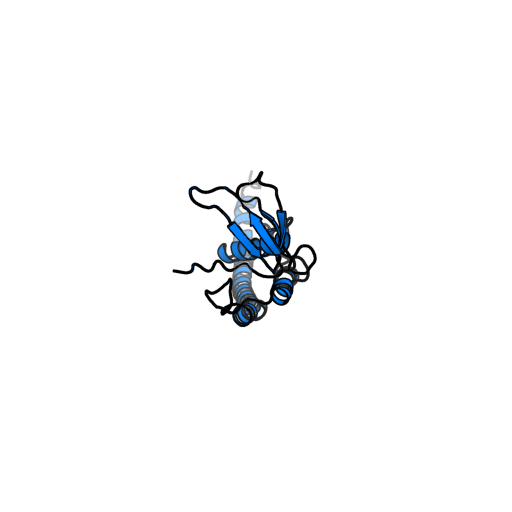70 8.418 1.00 94.69 86 LEU A N 1
ATOM 658 C CA . LEU A 1 86 ? -8.006 4.985 9.649 1.00 94.69 86 LEU A CA 1
ATOM 659 C C . LEU A 1 86 ? -8.058 6.246 10.534 1.00 94.69 86 LEU A C 1
ATOM 661 O O . LEU A 1 86 ? -8.365 6.159 11.720 1.00 94.69 86 LEU A O 1
ATOM 665 N N . GLN A 1 87 ? -7.870 7.432 9.953 1.00 94.25 87 GLN A N 1
ATOM 666 C CA . GLN A 1 87 ? -7.897 8.707 10.682 1.00 94.25 87 GLN A CA 1
ATOM 667 C C . GLN A 1 87 ? -9.294 9.099 11.190 1.00 94.25 87 GLN A C 1
ATOM 669 O O . GLN A 1 87 ? -9.405 9.776 12.208 1.00 94.25 87 GLN A O 1
ATOM 674 N N . ASN A 1 88 ? -10.367 8.683 10.513 1.00 94.25 88 ASN A N 1
ATOM 675 C CA . ASN A 1 88 ? -11.733 9.065 10.887 1.00 94.25 88 ASN A CA 1
ATOM 676 C C . ASN A 1 88 ? -12.434 8.039 11.786 1.00 94.25 88 ASN A C 1
ATOM 678 O O . ASN A 1 88 ? -13.422 8.377 12.441 1.00 94.25 88 ASN A O 1
ATOM 682 N N . ARG A 1 89 ? -11.988 6.778 11.779 1.00 92.06 89 ARG A N 1
ATOM 683 C CA . ARG A 1 89 ? -12.633 5.679 12.518 1.00 92.06 89 ARG A CA 1
ATOM 684 C C . ARG A 1 89 ? -11.744 5.043 13.577 1.00 92.06 89 ARG A C 1
ATOM 686 O O . ARG A 1 89 ? -12.277 4.517 14.545 1.00 92.06 89 ARG A O 1
ATOM 693 N N . LEU A 1 90 ? -10.422 5.107 13.422 1.00 91.38 90 LEU A N 1
ATOM 694 C CA . LEU A 1 90 ? -9.464 4.415 14.290 1.00 91.38 90 LEU A CA 1
ATOM 695 C C . LEU A 1 90 ? -8.496 5.345 15.030 1.00 91.38 90 LEU A C 1
ATOM 697 O O . LEU A 1 90 ? -7.689 4.851 15.804 1.00 91.38 90 LEU A O 1
ATOM 701 N N . LYS A 1 91 ? -8.603 6.671 14.885 1.00 89.31 91 LYS A N 1
ATOM 702 C CA . LYS A 1 91 ? -7.683 7.652 15.499 1.00 89.31 91 LYS A CA 1
ATOM 703 C C . LYS A 1 91 ? -7.429 7.466 16.998 1.00 89.31 91 LYS A C 1
ATOM 705 O O . LYS A 1 91 ? -6.348 7.792 17.465 1.00 89.31 91 LYS A O 1
ATOM 710 N N . GLY A 1 92 ? -8.428 7.005 17.751 1.00 88.06 92 GLY A N 1
ATOM 711 C CA . GLY A 1 92 ? -8.299 6.804 19.198 1.00 88.06 92 GLY A CA 1
ATOM 712 C C . GLY A 1 92 ? -7.542 5.536 19.598 1.00 88.06 92 GLY A C 1
ATOM 713 O O . GLY A 1 92 ? -7.170 5.412 20.752 1.00 88.06 92 GLY A O 1
ATOM 714 N N . VAL A 1 93 ? -7.339 4.592 18.676 1.00 90.00 93 VAL A N 1
ATOM 715 C CA . VAL A 1 93 ? -6.754 3.264 18.950 1.00 90.00 93 VAL A CA 1
ATOM 716 C C . VAL A 1 93 ? -5.621 2.894 17.987 1.00 90.00 93 VAL A C 1
ATOM 718 O O . VAL A 1 93 ? -4.948 1.886 18.185 1.00 90.00 93 VAL A O 1
ATOM 721 N N . LEU A 1 94 ? -5.418 3.687 16.937 1.00 91.44 94 LEU A N 1
ATOM 722 C CA . LEU A 1 94 ? -4.399 3.521 15.912 1.00 91.44 94 LEU A CA 1
ATOM 723 C C . LEU A 1 94 ? -3.892 4.907 15.503 1.00 91.44 94 LEU A C 1
ATOM 725 O O . LEU A 1 94 ? -4.677 5.772 15.103 1.00 91.44 94 LEU A O 1
ATOM 729 N N . HIS A 1 95 ? -2.580 5.103 15.544 1.00 92.44 95 HIS A N 1
ATOM 730 C CA . HIS A 1 95 ? -1.933 6.345 15.129 1.00 92.44 95 HIS A CA 1
ATOM 731 C C . HIS A 1 95 ? -0.823 6.081 14.114 1.00 92.44 95 HIS A C 1
ATOM 733 O O . HIS A 1 95 ? -0.416 4.943 13.871 1.00 92.44 95 HIS A O 1
ATOM 739 N N . LYS A 1 96 ? -0.376 7.157 13.465 1.00 92.31 96 LYS A N 1
ATOM 740 C CA . LYS A 1 96 ? 0.666 7.117 12.440 1.00 92.31 96 LYS A CA 1
ATOM 741 C C . LYS A 1 96 ? 2.002 7.540 13.056 1.00 92.31 96 LYS A C 1
ATOM 743 O O . LYS A 1 96 ? 2.098 8.631 13.612 1.00 92.31 96 LYS A O 1
ATOM 748 N N . GLU A 1 97 ? 3.020 6.697 12.929 1.00 92.38 97 GLU A N 1
ATOM 749 C CA . GLU A 1 97 ? 4.410 6.962 13.310 1.00 92.38 97 GLU A CA 1
ATOM 750 C C . GLU A 1 97 ? 5.280 6.945 12.051 1.00 92.38 97 GLU A C 1
ATOM 752 O O . GLU A 1 97 ? 5.543 5.894 11.461 1.00 92.38 97 GLU A O 1
ATOM 757 N N . GLY A 1 98 ? 5.683 8.128 11.579 1.00 89.31 98 GLY A N 1
ATOM 758 C CA . GLY A 1 98 ? 6.303 8.261 10.261 1.00 89.31 98 GLY A CA 1
ATOM 759 C C . GLY A 1 98 ? 5.354 7.767 9.164 1.00 89.31 98 GLY A C 1
ATOM 760 O O . GLY A 1 98 ? 4.299 8.359 8.936 1.00 89.31 98 GLY A O 1
ATOM 761 N N . ASN A 1 99 ? 5.717 6.666 8.503 1.00 88.06 99 ASN A N 1
ATOM 762 C CA . ASN A 1 99 ? 4.886 6.017 7.485 1.00 88.06 99 ASN A CA 1
ATOM 763 C C . ASN A 1 99 ? 4.188 4.732 7.982 1.00 88.06 99 ASN A C 1
ATOM 765 O O . ASN A 1 99 ? 3.535 4.034 7.207 1.00 88.06 99 ASN A O 1
ATOM 769 N N . HIS A 1 100 ? 4.310 4.404 9.269 1.00 92.50 100 HIS A N 1
ATOM 770 C CA . HIS A 1 100 ? 3.727 3.196 9.842 1.00 92.50 100 HIS A CA 1
ATOM 771 C C . HIS A 1 100 ? 2.467 3.485 10.655 1.00 92.50 100 HIS A C 1
ATOM 773 O O . HIS A 1 100 ? 2.361 4.512 11.315 1.00 92.50 100 HIS A O 1
ATOM 779 N N . TRP A 1 101 ? 1.513 2.559 10.616 1.00 94.00 101 TRP A N 1
ATOM 780 C CA . TRP A 1 101 ? 0.333 2.550 11.476 1.00 94.00 101 TRP A CA 1
ATOM 781 C C . TRP A 1 101 ? 0.574 1.626 12.663 1.00 94.00 101 TRP A C 1
ATOM 783 O O . TRP A 1 101 ? 0.840 0.433 12.474 1.00 94.00 101 TRP A O 1
ATOM 793 N N . VAL A 1 102 ? 0.464 2.183 13.866 1.00 94.12 102 VAL A N 1
ATOM 794 C CA . VAL A 1 102 ? 0.793 1.520 15.130 1.00 94.12 102 VAL A CA 1
ATOM 795 C C . VAL A 1 102 ? -0.417 1.594 16.069 1.00 94.12 102 VAL A C 1
ATOM 797 O O . VAL A 1 102 ? -1.045 2.650 16.160 1.00 94.12 102 VAL A O 1
ATOM 800 N N . PRO A 1 103 ? -0.799 0.490 16.740 1.00 92.19 103 PRO A N 1
ATOM 801 C CA . PRO A 1 103 ? -1.828 0.525 17.774 1.00 92.19 103 PRO A CA 1
ATOM 802 C C . PRO A 1 103 ? -1.418 1.394 18.963 1.00 92.19 103 PRO A C 1
ATOM 804 O O . PRO A 1 103 ? -0.287 1.312 19.441 1.00 92.19 103 PRO A O 1
ATOM 807 N N . ASP A 1 104 ? -2.366 2.153 19.497 1.00 86.44 104 ASP A N 1
ATOM 808 C CA . ASP A 1 104 ? -2.185 2.861 20.760 1.00 86.44 104 ASP A CA 1
ATOM 809 C C . ASP A 1 104 ? -2.406 1.876 21.918 1.00 86.44 104 ASP A C 1
ATOM 811 O O . ASP A 1 104 ? -3.534 1.458 22.197 1.00 86.44 104 ASP A O 1
ATOM 815 N N . SER A 1 105 ? -1.326 1.459 22.580 1.00 72.50 105 SER A N 1
ATOM 816 C CA . SER A 1 105 ? -1.348 0.441 23.641 1.00 72.50 105 SER A CA 1
ATOM 817 C C . SER A 1 105 ? -2.101 0.872 24.904 1.00 72.50 105 SER A C 1
ATOM 819 O O . SER A 1 105 ? -2.526 0.015 25.680 1.00 72.50 105 SER A O 1
ATOM 821 N N . ILE A 1 106 ? -2.301 2.177 25.109 1.00 69.12 106 ILE A N 1
ATOM 822 C CA . ILE A 1 106 ? -3.038 2.712 26.258 1.00 69.12 106 ILE A CA 1
ATOM 823 C C . ILE A 1 106 ? -4.541 2.625 25.985 1.00 69.12 106 ILE A C 1
ATOM 825 O O . ILE A 1 106 ? -5.303 2.187 26.846 1.00 69.12 106 ILE A O 1
ATOM 829 N N . ASN A 1 107 ? -4.956 2.988 24.770 1.00 66.88 107 ASN A N 1
ATOM 830 C CA . ASN A 1 107 ? -6.365 3.119 24.398 1.00 66.88 107 ASN A CA 1
ATOM 831 C C . ASN A 1 107 ? -6.977 1.854 23.762 1.00 66.88 107 ASN A C 1
ATOM 833 O O . ASN A 1 107 ? -8.197 1.754 23.646 1.00 66.88 107 ASN A O 1
ATOM 837 N N . SER A 1 108 ? -6.164 0.866 23.375 1.00 63.06 108 SER A N 1
ATOM 838 C CA . SER A 1 108 ? -6.620 -0.404 22.775 1.00 63.06 108 SER A CA 1
ATOM 839 C C . SER A 1 108 ? -6.910 -1.522 23.791 1.00 63.06 108 SER A C 1
ATOM 841 O O . SER A 1 108 ? -7.064 -2.682 23.408 1.00 63.06 108 SER A O 1
ATOM 843 N N . GLN A 1 109 ? -7.019 -1.215 25.090 1.00 67.38 109 GLN A N 1
ATOM 844 C CA . GLN A 1 109 ? -7.349 -2.223 26.106 1.00 67.38 109 GLN A CA 1
ATOM 845 C C . GLN A 1 109 ? -8.695 -2.904 25.802 1.00 67.38 109 GLN A C 1
ATOM 847 O O . GLN A 1 109 ? -9.752 -2.275 25.808 1.00 67.38 109 GLN A O 1
ATOM 852 N N . GLY A 1 110 ? -8.644 -4.213 25.534 1.00 67.44 110 GLY A N 1
ATOM 853 C CA . GLY A 1 110 ? -9.808 -5.021 25.154 1.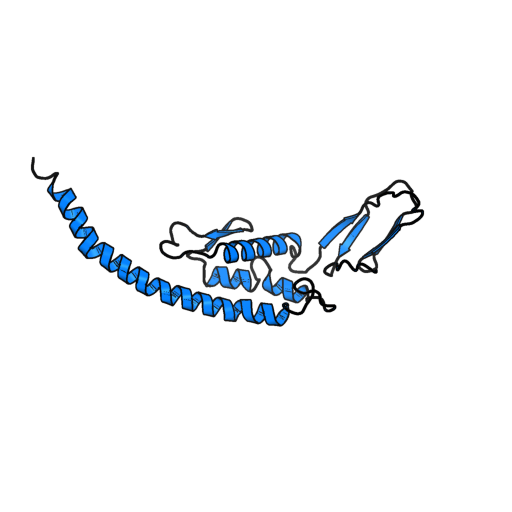00 67.44 110 GLY A CA 1
ATOM 854 C C . GLY A 1 110 ? -10.105 -5.074 23.648 1.00 67.44 110 GLY A C 1
ATOM 855 O O . GLY A 1 110 ? -11.005 -5.810 23.250 1.00 67.44 110 GLY A O 1
ATOM 856 N N . LEU A 1 111 ? -9.342 -4.366 22.805 1.00 76.00 111 LEU A N 1
ATOM 857 C CA . LEU A 1 111 ? -9.448 -4.403 21.344 1.00 76.00 111 LEU A CA 1
ATOM 858 C C . LEU A 1 111 ? -8.144 -4.937 20.731 1.00 76.00 111 LEU A C 1
ATOM 860 O O . LEU A 1 111 ? -7.122 -4.256 20.702 1.00 76.00 111 LEU A O 1
ATOM 864 N N . ALA A 1 112 ? -8.179 -6.160 20.204 1.00 81.44 112 ALA A N 1
ATOM 865 C CA . ALA A 1 112 ? -7.030 -6.749 19.522 1.00 81.44 112 ALA A CA 1
ATOM 866 C C . ALA A 1 112 ? -7.081 -6.461 18.015 1.00 81.44 1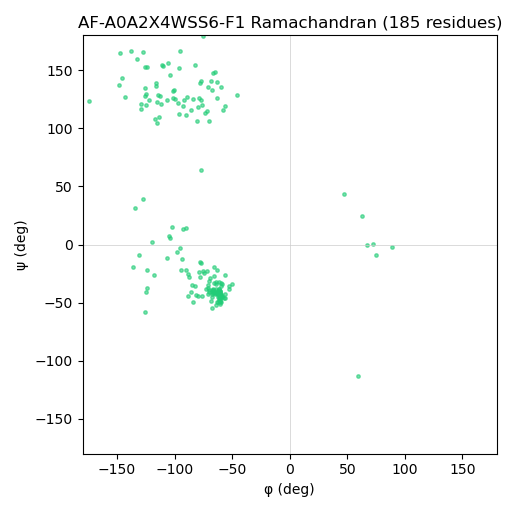12 ALA A C 1
ATOM 868 O O . ALA A 1 112 ? -8.041 -6.824 17.333 1.00 81.44 112 ALA A O 1
ATOM 869 N N . PHE A 1 113 ? -6.020 -5.859 17.473 1.00 87.69 113 PHE A N 1
ATOM 870 C CA . PHE A 1 113 ? -5.855 -5.739 16.026 1.00 87.69 113 PHE A CA 1
ATOM 871 C C . PHE A 1 113 ? -5.372 -7.054 15.419 1.00 87.69 113 PHE A C 1
ATOM 873 O O . PHE A 1 113 ? -4.465 -7.705 15.939 1.00 87.69 113 PHE A O 1
ATOM 880 N N . SER A 1 114 ? -5.926 -7.410 14.260 1.00 87.56 114 SER A N 1
ATOM 881 C CA . SER A 1 114 ? -5.399 -8.514 13.459 1.00 87.56 114 SER A CA 1
ATOM 882 C C . SER A 1 114 ? -3.973 -8.190 12.983 1.00 87.56 114 SER A C 1
ATOM 884 O O . SER A 1 114 ? -3.776 -7.166 12.318 1.00 87.56 114 SER A O 1
ATOM 886 N N . PRO A 1 115 ? -2.977 -9.064 13.231 1.00 89.69 115 PRO A N 1
ATOM 887 C CA . PRO A 1 115 ? -1.624 -8.871 12.711 1.00 89.69 115 PRO A CA 1
ATOM 888 C C . PRO A 1 115 ? -1.585 -8.783 11.180 1.00 89.69 115 PRO A C 1
ATOM 890 O O . PRO A 1 115 ? -0.805 -8.016 10.619 1.00 89.69 115 PRO A O 1
ATOM 893 N N . ALA A 1 116 ? -2.467 -9.518 10.495 1.00 84.94 116 ALA A N 1
ATOM 894 C CA . ALA A 1 116 ? -2.577 -9.477 9.039 1.00 84.94 116 ALA A CA 1
ATOM 895 C C . ALA A 1 116 ? -3.100 -8.120 8.542 1.00 84.94 116 ALA A C 1
ATOM 897 O O . ALA A 1 116 ? -2.601 -7.599 7.547 1.00 84.94 116 ALA A O 1
ATOM 898 N N . PHE A 1 117 ? -4.060 -7.522 9.255 1.00 90.44 117 PHE A N 1
ATOM 899 C CA . PHE A 1 117 ? -4.546 -6.175 8.952 1.00 90.44 117 PHE A CA 1
ATOM 900 C C . PHE A 1 117 ? -3.427 -5.140 9.101 1.00 90.44 117 PHE A C 1
ATOM 902 O O . PHE A 1 117 ? -3.181 -4.376 8.169 1.00 90.44 117 PHE A O 1
ATOM 909 N N . LEU A 1 118 ? -2.707 -5.165 10.230 1.00 92.69 118 LEU A N 1
ATOM 910 C CA . LEU A 1 118 ? -1.587 -4.255 10.482 1.00 92.69 118 LEU A CA 1
ATOM 911 C C . LEU A 1 118 ? -0.475 -4.410 9.444 1.00 92.69 118 LEU A C 1
ATOM 913 O O . LEU A 1 118 ? 0.037 -3.413 8.940 1.00 92.69 118 LEU A O 1
ATOM 917 N N . SER A 1 119 ? -0.117 -5.645 9.093 1.00 91.44 119 SER A N 1
ATOM 918 C CA . SER A 1 119 ? 0.869 -5.911 8.047 1.00 91.44 119 SER A CA 1
ATOM 919 C C . SER A 1 119 ? 0.416 -5.336 6.703 1.00 91.44 119 SER A C 1
ATOM 921 O O . SER A 1 119 ? 1.173 -4.593 6.079 1.00 91.44 119 SER A O 1
ATOM 923 N N . ALA A 1 120 ? -0.833 -5.588 6.301 1.00 88.94 120 ALA A N 1
ATOM 924 C CA . ALA A 1 120 ? -1.366 -5.124 5.026 1.00 88.94 120 ALA A CA 1
ATOM 925 C C . ALA A 1 120 ? -1.361 -3.593 4.912 1.00 88.94 120 ALA A C 1
ATOM 927 O O . ALA A 1 120 ? -0.816 -3.060 3.946 1.00 88.94 120 ALA A O 1
ATOM 928 N N . ILE A 1 121 ? -1.910 -2.868 5.895 1.00 93.06 121 ILE A N 1
ATOM 929 C CA . ILE A 1 121 ? -1.954 -1.397 5.831 1.00 93.06 121 ILE A CA 1
ATOM 930 C C . ILE A 1 121 ? -0.549 -0.784 5.841 1.00 93.06 121 ILE A C 1
ATOM 932 O O . ILE A 1 121 ? -0.319 0.201 5.150 1.00 93.06 121 ILE A O 1
ATOM 936 N N . ASN A 1 122 ? 0.409 -1.392 6.548 1.00 94.50 122 ASN A N 1
ATOM 937 C CA . ASN A 1 122 ? 1.792 -0.919 6.576 1.00 94.50 122 ASN A CA 1
ATOM 938 C C . ASN A 1 122 ? 2.536 -1.193 5.263 1.00 94.50 122 ASN A C 1
ATOM 940 O O . ASN A 1 122 ? 3.285 -0.337 4.795 1.00 94.50 122 ASN A O 1
ATOM 944 N N . THR A 1 123 ? 2.301 -2.340 4.619 1.00 90.50 123 THR A N 1
ATOM 945 C CA . THR A 1 123 ? 2.806 -2.596 3.262 1.00 90.50 123 THR A CA 1
ATOM 946 C C . THR A 1 123 ? 2.255 -1.575 2.269 1.00 90.50 123 THR A C 1
ATOM 948 O O . THR A 1 123 ? 2.996 -1.057 1.436 1.00 90.50 123 THR A O 1
ATOM 951 N N . LEU A 1 124 ? 0.966 -1.246 2.372 1.00 90.12 124 LEU A N 1
ATOM 952 C CA . LEU A 1 124 ? 0.329 -0.256 1.508 1.00 90.12 124 LEU A CA 1
ATOM 953 C C . LEU A 1 124 ? 0.859 1.164 1.750 1.00 90.12 124 LEU A C 1
ATOM 955 O O . LEU A 1 124 ? 1.131 1.869 0.778 1.00 90.12 124 LEU A O 1
ATOM 959 N N . SER A 1 125 ? 1.078 1.562 3.007 1.00 90.38 125 SER A N 1
ATOM 960 C CA . SER A 1 125 ? 1.731 2.834 3.341 1.00 90.38 125 SER A CA 1
ATOM 961 C C . SER A 1 125 ? 3.138 2.923 2.748 1.00 90.38 125 SER A C 1
ATOM 963 O O . SER A 1 125 ? 3.491 3.931 2.137 1.00 90.38 125 SER A O 1
ATOM 965 N N . TYR A 1 126 ? 3.934 1.854 2.857 1.00 89.31 126 TYR A N 1
ATOM 966 C CA . TYR A 1 126 ? 5.271 1.803 2.259 1.00 89.31 126 TYR A CA 1
ATOM 967 C C . TYR A 1 126 ? 5.228 1.982 0.736 1.00 89.31 126 TYR A C 1
ATOM 969 O O . TYR A 1 126 ? 5.972 2.786 0.180 1.00 89.31 126 TYR A O 1
ATOM 977 N N . ILE A 1 127 ? 4.309 1.291 0.054 1.00 84.94 127 ILE A N 1
ATOM 978 C CA . ILE A 1 127 ? 4.114 1.456 -1.392 1.00 84.94 127 ILE A CA 1
ATOM 979 C C . ILE A 1 127 ? 3.709 2.897 -1.732 1.00 84.94 127 ILE A C 1
ATOM 981 O O . ILE A 1 127 ? 4.201 3.437 -2.722 1.00 84.94 127 ILE A O 1
ATOM 985 N N . SER A 1 128 ? 2.844 3.530 -0.930 1.00 85.25 128 SER A N 1
ATOM 986 C CA . SER A 1 128 ? 2.473 4.937 -1.128 1.00 85.25 128 SER A CA 1
ATOM 987 C C . SER A 1 128 ? 3.691 5.856 -1.110 1.00 85.25 128 SER A C 1
ATOM 989 O O . SER A 1 128 ? 3.809 6.727 -1.967 1.00 85.25 128 SER A O 1
ATOM 991 N N . ASP A 1 129 ? 4.580 5.662 -0.143 1.00 85.25 129 ASP A N 1
ATOM 992 C CA . ASP A 1 129 ? 5.756 6.507 0.064 1.00 85.25 129 ASP A CA 1
ATOM 993 C C . ASP A 1 129 ? 6.811 6.331 -1.033 1.00 85.25 129 ASP A C 1
ATOM 995 O O . ASP A 1 129 ? 7.469 7.286 -1.416 1.00 85.25 129 ASP A O 1
ATOM 999 N N . VAL A 1 130 ? 6.931 5.135 -1.615 1.00 81.94 130 VAL A N 1
ATOM 1000 C CA . VAL A 1 130 ? 7.894 4.889 -2.702 1.00 81.94 130 VAL A CA 1
ATOM 1001 C C . VAL A 1 130 ? 7.334 5.256 -4.079 1.00 81.94 130 VAL A C 1
ATOM 1003 O O . VAL A 1 130 ? 8.063 5.778 -4.921 1.00 81.94 130 VAL A O 1
ATOM 1006 N N . ALA A 1 131 ? 6.062 4.951 -4.349 1.00 77.06 131 ALA A N 1
ATOM 1007 C CA . ALA A 1 131 ? 5.503 4.991 -5.705 1.00 77.06 131 ALA A CA 1
ATOM 1008 C C . ALA A 1 131 ? 4.550 6.167 -5.982 1.00 77.06 131 ALA A C 1
ATOM 1010 O O . ALA A 1 131 ? 4.198 6.392 -7.144 1.00 77.06 131 ALA A O 1
ATOM 1011 N N . PHE A 1 132 ? 4.116 6.896 -4.948 1.00 76.75 132 PHE A N 1
ATOM 1012 C CA . PHE A 1 132 ? 3.102 7.954 -5.050 1.00 76.75 132 PHE A CA 1
ATOM 1013 C C . PHE A 1 132 ? 3.496 9.241 -4.299 1.00 76.75 132 PHE A C 1
ATOM 1015 O O . PHE A 1 132 ? 2.620 9.968 -3.824 1.00 76.75 132 PHE A O 1
ATOM 1022 N N . THR A 1 133 ? 4.797 9.541 -4.213 1.00 72.12 133 THR A N 1
ATOM 1023 C CA . THR A 1 133 ? 5.365 10.700 -3.490 1.00 72.12 133 THR A CA 1
ATOM 1024 C C . THR A 1 133 ? 4.743 12.045 -3.878 1.00 72.12 133 THR A C 1
ATOM 1026 O O . THR A 1 133 ? 4.542 12.900 -3.023 1.00 72.12 133 THR A O 1
ATOM 1029 N N . GLU A 1 134 ? 4.390 12.231 -5.152 1.00 68.50 134 GLU A N 1
ATOM 1030 C CA . GLU A 1 134 ? 3.804 13.473 -5.684 1.00 68.50 134 GLU A CA 1
ATOM 1031 C C . GLU A 1 134 ? 2.278 13.378 -5.888 1.00 68.50 134 GLU A C 1
ATOM 1033 O O . GLU A 1 134 ? 1.678 14.169 -6.614 1.00 68.50 134 GLU A O 1
ATOM 1038 N N . GLY A 1 135 ? 1.623 12.367 -5.306 1.00 61.56 135 GLY A N 1
ATOM 1039 C CA . GLY A 1 135 ? 0.184 12.121 -5.473 1.00 61.56 135 GLY A CA 1
ATOM 1040 C C . GLY A 1 135 ? -0.214 11.517 -6.827 1.00 61.56 135 GLY A C 1
ATOM 1041 O O . GLY A 1 135 ? -1.345 11.058 -6.981 1.00 61.56 135 GLY A O 1
ATOM 1042 N N . ASN A 1 136 ? 0.722 11.440 -7.775 1.00 64.12 136 ASN A N 1
ATOM 1043 C CA . ASN A 1 136 ? 0.602 10.707 -9.030 1.00 64.12 136 ASN A CA 1
ATOM 1044 C C . ASN A 1 136 ? 1.542 9.503 -9.032 1.00 64.12 136 ASN A C 1
ATOM 1046 O O . ASN A 1 136 ? 2.561 9.490 -8.347 1.00 64.12 136 ASN A O 1
ATOM 1050 N N . ALA A 1 137 ? 1.195 8.486 -9.817 1.00 66.31 137 ALA A N 1
ATOM 1051 C CA . ALA A 1 137 ? 2.038 7.312 -9.944 1.00 66.31 137 ALA A CA 1
ATOM 1052 C C . ALA A 1 137 ? 3.204 7.578 -10.894 1.00 66.31 137 ALA A C 1
ATOM 1054 O O . ALA A 1 137 ? 2.995 7.951 -12.050 1.00 66.31 137 ALA A O 1
ATOM 1055 N N . GLY A 1 138 ? 4.416 7.324 -10.420 1.00 69.44 138 GLY A N 1
ATOM 1056 C CA . GLY A 1 138 ? 5.616 7.411 -11.234 1.00 69.44 138 GLY A CA 1
ATOM 1057 C C . GLY A 1 138 ? 6.815 6.937 -10.437 1.00 69.44 138 GLY A C 1
ATOM 1058 O O . GLY A 1 138 ? 7.093 7.462 -9.365 1.00 69.44 138 GLY A O 1
ATOM 1059 N N . VAL A 1 139 ? 7.530 5.942 -10.960 1.00 75.00 139 VAL A N 1
ATOM 1060 C CA . VAL A 1 139 ? 8.764 5.456 -10.335 1.00 75.00 139 VAL A CA 1
ATOM 1061 C C . VAL A 1 139 ? 9.928 5.759 -11.259 1.00 75.00 139 VAL A C 1
ATOM 1063 O O . VAL A 1 139 ? 9.908 5.421 -12.444 1.00 75.00 139 VAL A O 1
ATOM 1066 N N . ASN A 1 140 ? 10.954 6.388 -10.696 1.00 83.50 140 ASN A N 1
ATOM 1067 C CA . ASN A 1 140 ? 12.229 6.591 -11.361 1.00 83.50 140 ASN A CA 1
ATOM 1068 C C . ASN A 1 140 ? 13.227 5.558 -10.848 1.00 83.50 140 ASN A C 1
ATOM 1070 O O . ASN A 1 140 ? 13.358 5.369 -9.642 1.00 83.50 140 ASN A O 1
ATOM 1074 N N . PHE A 1 141 ? 13.949 4.917 -11.756 1.00 88.12 141 PHE A N 1
ATOM 1075 C CA . PHE A 1 141 ? 15.034 4.006 -11.406 1.00 88.12 141 PHE A CA 1
ATOM 1076 C C . PHE A 1 141 ? 16.126 4.063 -12.465 1.00 88.12 141 PHE A C 1
ATOM 1078 O O . PHE A 1 141 ? 15.923 4.573 -13.568 1.00 88.12 141 PHE A O 1
ATOM 1085 N N . GLU A 1 142 ? 17.296 3.539 -12.131 1.00 92.94 142 GLU A N 1
ATOM 1086 C CA . GLU A 1 142 ? 18.425 3.472 -13.047 1.00 92.94 142 GLU A CA 1
ATOM 1087 C C . GLU A 1 142 ? 18.770 2.016 -13.334 1.00 92.94 142 GLU A C 1
ATOM 1089 O O . GLU A 1 142 ? 18.746 1.167 -12.444 1.00 92.94 142 GLU A O 1
ATOM 1094 N N . LEU A 1 143 ? 19.084 1.720 -14.593 1.00 94.75 143 LEU A N 1
ATOM 1095 C CA . LEU A 1 143 ? 19.586 0.419 -15.012 1.00 94.75 143 LEU A CA 1
ATOM 1096 C C . LEU A 1 143 ? 21.003 0.575 -15.545 1.00 94.75 143 LEU A C 1
ATOM 1098 O O . LEU A 1 143 ? 21.286 1.478 -16.335 1.00 94.75 143 LEU A O 1
ATOM 1102 N N . ARG A 1 144 ? 21.875 -0.352 -15.153 1.00 95.81 144 ARG A N 1
ATOM 1103 C CA . ARG A 1 144 ? 23.192 -0.548 -15.753 1.00 95.81 144 ARG A CA 1
ATOM 1104 C C . ARG A 1 144 ? 23.214 -1.930 -16.405 1.00 95.81 144 ARG A C 1
ATOM 1106 O O . ARG A 1 144 ? 22.947 -2.911 -15.711 1.00 95.81 144 ARG A O 1
ATOM 1113 N N . PRO A 1 145 ? 23.487 -2.029 -17.715 1.00 94.56 145 PRO A N 1
ATOM 1114 C C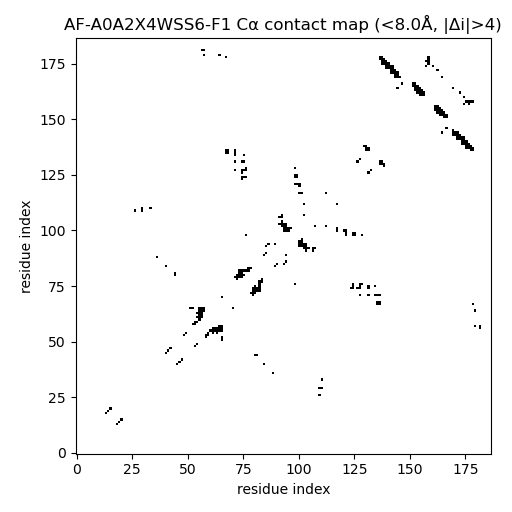A . PRO A 1 145 ? 23.516 -3.319 -18.386 1.00 94.56 145 PRO A CA 1
ATOM 1115 C C . PRO A 1 145 ? 24.707 -4.153 -17.896 1.00 94.56 145 PRO A C 1
ATOM 1117 O O . PRO A 1 145 ? 25.795 -3.622 -17.667 1.00 94.56 145 PRO A O 1
ATOM 1120 N N . GLY A 1 146 ? 24.477 -5.456 -17.728 1.00 92.94 146 GLY A N 1
ATOM 1121 C CA . GLY A 1 146 ? 25.523 -6.449 -17.486 1.00 92.94 146 GLY A CA 1
ATOM 1122 C C . GLY A 1 146 ? 25.969 -7.130 -18.781 1.00 92.94 146 GLY A C 1
ATOM 1123 O O . GLY A 1 146 ? 25.295 -7.034 -19.807 1.00 92.94 146 GLY A O 1
ATOM 1124 N N . THR A 1 147 ? 27.094 -7.837 -18.714 1.00 92.81 147 THR A N 1
ATOM 1125 C CA . THR A 1 147 ? 27.604 -8.698 -19.788 1.00 92.81 147 THR A CA 1
ATOM 1126 C C . THR A 1 147 ? 27.194 -10.152 -19.548 1.00 92.81 147 THR A C 1
ATOM 1128 O O . THR A 1 147 ? 27.008 -10.574 -18.406 1.00 92.81 147 THR A O 1
ATOM 1131 N N . ALA A 1 148 ? 27.049 -10.922 -20.624 1.00 93.38 148 ALA A N 1
ATOM 1132 C CA . ALA A 1 148 ? 26.804 -12.360 -20.571 1.00 93.38 148 ALA A CA 1
ATOM 1133 C C . ALA A 1 148 ? 27.506 -13.047 -21.749 1.00 93.38 148 ALA A C 1
ATOM 1135 O O . ALA A 1 148 ? 27.548 -12.494 -22.852 1.00 93.38 148 ALA A O 1
ATOM 1136 N N . ASP A 1 149 ? 28.045 -14.245 -21.520 1.00 94.19 149 ASP A N 1
ATOM 1137 C CA . ASP A 1 149 ? 28.771 -14.995 -22.547 1.00 94.19 149 ASP A CA 1
ATOM 1138 C C . ASP A 1 149 ? 27.884 -15.286 -23.763 1.00 94.19 149 ASP A C 1
ATOM 1140 O O . ASP A 1 149 ? 26.721 -15.671 -23.641 1.00 94.19 149 ASP A O 1
ATOM 1144 N N . GLY A 1 150 ? 28.442 -15.074 -24.957 1.00 93.00 150 GLY A N 1
ATOM 1145 C CA . GLY A 1 150 ? 27.738 -15.284 -26.224 1.00 93.00 150 GLY A CA 1
ATOM 1146 C C . GLY A 1 150 ? 26.662 -14.241 -26.559 1.00 93.00 150 GLY A C 1
ATOM 1147 O O . GLY A 1 150 ? 26.057 -14.333 -27.626 1.00 93.00 150 GLY A O 1
ATOM 1148 N N . VAL A 1 151 ? 26.432 -13.229 -25.712 1.00 94.25 151 VAL A N 1
ATOM 1149 C CA . VAL A 1 151 ? 25.462 -12.153 -25.976 1.00 94.25 151 VAL A CA 1
ATOM 1150 C C . VAL A 1 151 ? 26.175 -10.938 -26.567 1.00 94.25 151 VAL A C 1
ATOM 1152 O O . VAL A 1 151 ? 26.950 -10.266 -25.894 1.00 94.25 151 VAL A O 1
ATOM 1155 N N . MET A 1 152 ? 25.902 -10.633 -27.838 1.00 93.88 152 MET A N 1
ATOM 1156 C CA . MET A 1 152 ? 26.511 -9.489 -28.540 1.00 93.88 152 MET A CA 1
ATOM 1157 C C . MET A 1 152 ? 25.737 -8.181 -28.366 1.00 93.88 152 MET A C 1
ATOM 1159 O O . MET A 1 152 ? 26.327 -7.107 -28.448 1.00 93.88 152 MET A O 1
ATOM 1163 N N . GLN A 1 153 ? 24.423 -8.265 -28.146 1.00 93.81 153 GLN A N 1
ATOM 1164 C CA . GLN A 1 153 ? 23.561 -7.106 -27.964 1.00 93.81 153 GLN A CA 1
ATOM 1165 C C . GLN A 1 153 ? 22.399 -7.428 -27.024 1.00 93.81 153 GLN A C 1
ATOM 1167 O O . GLN A 1 153 ? 21.746 -8.461 -27.165 1.00 93.81 153 GLN A O 1
ATOM 1172 N N . THR A 1 154 ? 22.099 -6.494 -26.126 1.00 94.38 154 THR A N 1
ATOM 1173 C CA . THR A 1 154 ? 20.924 -6.520 -25.253 1.00 94.38 154 THR A CA 1
ATOM 1174 C C . THR A 1 154 ? 20.111 -5.254 -25.478 1.00 94.38 154 THR A C 1
ATOM 1176 O O . THR A 1 154 ? 20.622 -4.146 -25.315 1.00 94.38 154 THR A O 1
ATOM 1179 N N . ASP A 1 155 ? 18.834 -5.417 -25.819 1.00 93.88 155 ASP A N 1
ATOM 1180 C CA . ASP A 1 155 ? 17.871 -4.325 -25.936 1.00 93.88 155 ASP A CA 1
ATOM 1181 C C . ASP A 1 155 ? 16.824 -4.428 -24.822 1.00 93.88 155 ASP A C 1
ATOM 1183 O O . ASP A 1 155 ? 16.094 -5.414 -24.725 1.00 93.88 155 ASP A O 1
ATOM 1187 N N . ILE A 1 156 ? 16.724 -3.389 -23.993 1.00 90.75 156 ILE A N 1
ATOM 1188 C CA . ILE A 1 156 ? 15.665 -3.224 -22.989 1.00 90.75 156 ILE A CA 1
ATOM 1189 C C . ILE A 1 156 ? 14.801 -2.041 -23.413 1.00 90.75 156 ILE A C 1
ATOM 1191 O O . ILE A 1 156 ? 15.323 -0.959 -23.671 1.00 90.75 156 ILE A O 1
ATOM 1195 N N . ILE A 1 157 ? 13.484 -2.232 -23.482 1.00 89.94 157 ILE A N 1
ATOM 1196 C CA . ILE A 1 157 ? 12.523 -1.168 -23.794 1.00 89.94 157 ILE A CA 1
ATOM 1197 C C . ILE A 1 157 ? 11.487 -1.118 -22.672 1.00 89.94 157 ILE A C 1
ATOM 1199 O O . ILE A 1 157 ? 10.792 -2.105 -22.434 1.00 89.94 157 ILE A O 1
ATOM 1203 N N . ILE A 1 158 ? 11.387 0.024 -21.993 1.00 87.81 158 ILE A N 1
ATOM 1204 C CA . ILE A 1 158 ? 10.431 0.287 -20.907 1.00 87.81 158 ILE A CA 1
ATOM 1205 C C . ILE A 1 158 ? 9.726 1.598 -21.236 1.00 87.81 158 ILE A C 1
ATOM 1207 O O . ILE A 1 158 ? 10.403 2.602 -21.416 1.00 87.81 158 ILE A O 1
ATOM 1211 N N . ASP A 1 159 ? 8.398 1.590 -21.376 1.00 85.25 159 ASP A N 1
ATOM 1212 C CA . ASP A 1 159 ? 7.607 2.785 -21.719 1.00 85.25 159 ASP A CA 1
ATOM 1213 C C . ASP A 1 159 ? 8.198 3.593 -22.902 1.00 85.25 159 ASP A C 1
ATOM 1215 O O . ASP A 1 159 ? 8.284 4.816 -22.889 1.00 85.25 159 ASP A O 1
ATOM 1219 N N . SER A 1 160 ? 8.626 2.887 -23.959 1.00 87.31 160 SER A N 1
ATOM 1220 C CA . SER A 1 160 ? 9.312 3.428 -25.155 1.00 87.31 160 SER A CA 1
ATOM 1221 C C . SER A 1 160 ? 10.722 3.999 -24.928 1.00 87.31 160 SER A C 1
ATOM 1223 O O . SER A 1 160 ? 11.391 4.390 -25.883 1.00 87.31 160 SER A O 1
ATOM 1225 N N . GLN A 1 161 ? 11.233 3.989 -23.698 1.00 91.69 161 GLN A N 1
ATOM 1226 C CA . GLN A 1 161 ? 12.624 4.303 -23.389 1.00 91.69 161 GLN A CA 1
ATOM 1227 C C . GLN A 1 161 ? 13.494 3.073 -23.686 1.00 91.69 161 GLN A C 1
ATOM 1229 O O . GLN A 1 161 ? 13.305 2.014 -23.089 1.00 91.69 161 GLN A O 1
ATOM 1234 N N . LYS A 1 162 ? 14.448 3.192 -24.620 1.00 93.06 162 LYS A N 1
ATOM 1235 C CA . LYS A 1 162 ? 15.318 2.082 -25.058 1.00 93.06 162 LYS A CA 1
ATOM 1236 C C . LYS A 1 162 ? 16.714 2.152 -24.432 1.00 93.06 162 LYS A C 1
ATOM 1238 O O . LYS A 1 162 ? 17.359 3.196 -24.505 1.00 93.06 162 LYS A O 1
ATOM 1243 N N . LEU A 1 163 ? 17.222 1.051 -23.886 1.00 93.88 163 LEU A N 1
ATOM 1244 C CA . LEU A 1 163 ? 18.632 0.828 -23.550 1.00 93.88 163 LEU A CA 1
ATOM 1245 C C . LEU A 1 163 ? 19.178 -0.274 -24.458 1.00 93.88 163 LEU A C 1
ATOM 1247 O O . LEU A 1 163 ? 18.805 -1.433 -24.308 1.00 93.88 163 LEU A O 1
ATOM 1251 N N . THR A 1 164 ? 20.053 0.111 -25.384 1.00 95.12 164 THR A N 1
ATOM 1252 C CA . THR A 1 164 ? 20.816 -0.813 -26.230 1.00 95.12 164 THR A CA 1
ATOM 1253 C C . THR A 1 164 ? 22.225 -0.936 -25.670 1.00 95.12 164 THR A C 1
ATOM 1255 O O . THR A 1 164 ? 22.906 0.073 -25.477 1.00 95.12 164 THR A O 1
ATOM 1258 N N . TYR A 1 165 ? 22.662 -2.164 -25.418 1.00 96.00 165 TYR A N 1
ATOM 1259 C CA . TYR A 1 165 ? 23.997 -2.481 -24.930 1.00 96.00 165 TYR A CA 1
ATOM 1260 C C . TYR A 1 165 ? 24.680 -3.475 -25.864 1.00 96.00 165 TYR A C 1
ATOM 1262 O O . TYR A 1 165 ? 24.090 -4.499 -26.174 1.00 96.00 165 TYR A O 1
ATOM 1270 N N . VAL A 1 166 ? 25.904 -3.175 -26.295 1.00 95.56 166 VAL A N 1
ATOM 1271 C CA . VAL A 1 166 ? 26.725 -3.952 -27.241 1.00 95.56 166 VAL A CA 1
ATOM 1272 C C . VAL A 1 166 ? 28.120 -4.236 -26.664 1.00 95.56 166 VAL A C 1
ATOM 1274 O O . VAL A 1 166 ? 29.130 -4.158 -27.357 1.00 95.56 166 VAL A O 1
ATOM 1277 N N . ASN A 1 167 ? 28.188 -4.534 -25.362 1.00 93.19 167 ASN A N 1
ATOM 1278 C CA . ASN A 1 167 ? 29.425 -4.839 -24.629 1.00 93.19 167 ASN A CA 1
ATOM 1279 C C . ASN A 1 167 ? 30.457 -3.691 -24.558 1.00 93.19 167 ASN A C 1
ATOM 1281 O O . ASN A 1 167 ? 31.643 -3.927 -24.335 1.00 93.19 167 ASN A O 1
ATOM 1285 N N . GLN A 1 168 ? 3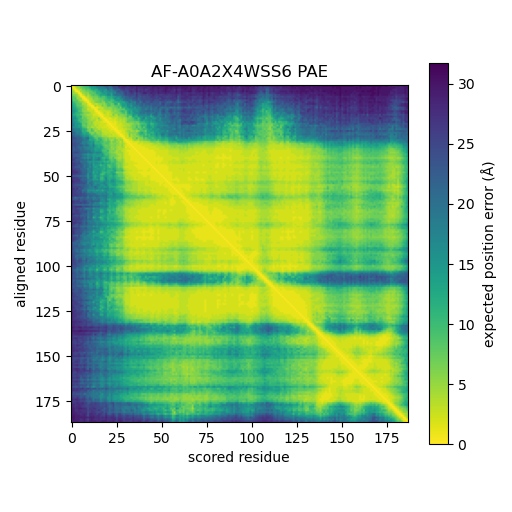0.014 -2.435 -24.691 1.00 92.00 168 GLN A N 1
ATOM 1286 C CA . GLN A 1 168 ? 30.830 -1.252 -24.391 1.00 92.00 168 GLN A CA 1
ATOM 1287 C C . GLN A 1 168 ? 30.974 -1.016 -22.873 1.00 92.00 168 GLN A C 1
ATOM 1289 O O . GLN A 1 168 ? 30.392 -1.740 -22.061 1.00 92.00 168 GLN A O 1
ATOM 1294 N N . LEU A 1 169 ? 31.713 0.024 -22.462 1.00 94.19 169 LEU A N 1
ATOM 1295 C CA . LEU A 1 169 ? 31.797 0.411 -21.049 1.00 94.19 169 LEU A CA 1
ATOM 1296 C C . LEU A 1 169 ? 30.378 0.685 -20.492 1.00 94.19 169 LEU A C 1
ATOM 1298 O O . LEU A 1 169 ? 29.682 1.562 -21.011 1.00 94.19 169 LEU A O 1
ATOM 1302 N N . PRO A 1 170 ? 29.915 -0.054 -19.468 1.00 93.56 170 PRO A N 1
ATOM 1303 C CA . PRO A 1 170 ? 28.534 0.038 -19.012 1.00 93.56 170 PRO A CA 1
ATOM 1304 C C . PRO A 1 170 ? 28.303 1.299 -18.174 1.00 93.56 170 PRO A C 1
ATOM 1306 O O . PRO A 1 170 ? 28.941 1.489 -17.134 1.00 93.56 170 PRO A O 1
ATOM 1309 N N . ALA A 1 171 ? 27.330 2.109 -18.591 1.00 93.38 171 ALA A N 1
ATOM 1310 C CA . ALA A 1 171 ? 26.879 3.313 -17.898 1.00 93.38 171 ALA A CA 1
ATOM 1311 C C . ALA A 1 171 ? 25.473 3.130 -17.307 1.00 93.38 171 ALA A C 1
ATOM 1313 O O . ALA A 1 171 ? 24.669 2.343 -17.815 1.00 93.38 171 ALA A O 1
ATOM 1314 N N . TRP A 1 172 ? 25.179 3.873 -16.240 1.00 96.31 172 TRP A N 1
ATOM 1315 C CA . TRP A 1 172 ? 23.829 3.971 -15.691 1.00 96.31 172 TRP A CA 1
ATOM 1316 C C . TRP A 1 172 ? 22.931 4.768 -16.634 1.00 96.31 172 TRP A C 1
ATOM 1318 O O . TRP A 1 172 ? 23.322 5.818 -17.145 1.00 96.31 172 TRP A O 1
ATOM 1328 N N . LYS A 1 173 ? 21.714 4.271 -16.855 1.00 94.88 173 LYS A N 1
ATOM 1329 C CA . LYS A 1 173 ? 20.669 4.978 -17.588 1.00 94.88 173 LYS A CA 1
ATOM 1330 C C . LYS A 1 173 ? 19.412 5.066 -16.741 1.00 94.88 173 LYS A C 1
ATOM 1332 O O . LYS A 1 173 ? 18.901 4.045 -16.285 1.00 94.88 173 LYS A O 1
ATOM 1337 N N . ARG A 1 174 ? 18.894 6.282 -16.588 1.00 93.31 174 ARG A N 1
ATOM 1338 C CA . ARG A 1 174 ? 17.636 6.551 -15.895 1.00 93.31 174 ARG A CA 1
ATOM 1339 C C . ARG A 1 174 ? 16.426 6.197 -16.760 1.00 93.31 174 ARG A C 1
ATOM 13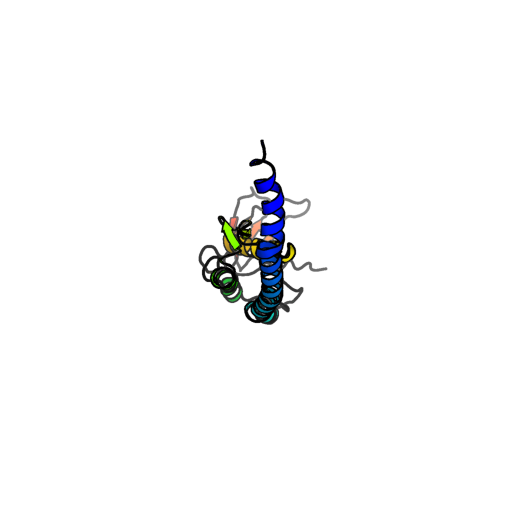41 O O . ARG A 1 174 ? 16.406 6.470 -17.961 1.00 93.31 174 ARG A O 1
ATOM 1348 N N . PHE A 1 175 ? 15.422 5.626 -16.109 1.00 91.06 175 PHE A N 1
ATOM 1349 C CA . PHE A 1 175 ? 14.106 5.286 -16.633 1.00 91.06 175 PHE A CA 1
ATOM 1350 C C . PHE A 1 175 ? 13.021 5.905 -15.756 1.00 91.06 175 PHE A C 1
ATOM 1352 O O . PHE A 1 175 ? 13.214 6.108 -14.554 1.00 91.06 175 PHE A O 1
ATOM 1359 N N . THR A 1 176 ? 11.873 6.168 -16.369 1.00 86.88 176 THR A N 1
ATOM 1360 C CA . THR A 1 176 ? 10.668 6.659 -15.704 1.00 86.88 176 THR A CA 1
ATOM 1361 C C . THR A 1 176 ? 9.522 5.760 -16.123 1.00 86.88 176 THR A C 1
ATOM 1363 O O . THR A 1 176 ? 9.182 5.695 -17.300 1.00 86.88 176 THR A O 1
ATOM 1366 N N . CYS A 1 177 ? 8.941 5.055 -15.158 1.00 78.56 177 CYS A N 1
ATOM 1367 C CA . CYS A 1 177 ? 7.872 4.103 -15.408 1.00 78.56 177 CYS A CA 1
ATOM 1368 C C . CYS A 1 177 ? 6.542 4.675 -14.925 1.00 78.56 177 CYS A C 1
ATOM 1370 O O . CYS A 1 177 ? 6.400 5.030 -13.752 1.00 78.56 177 CYS A O 1
ATOM 1372 N N . LEU A 1 178 ? 5.569 4.739 -15.834 1.00 73.50 178 LEU A N 1
ATOM 1373 C CA . LEU A 1 178 ? 4.208 5.219 -15.566 1.00 73.50 178 LEU A CA 1
ATOM 1374 C C . LEU A 1 178 ? 3.198 4.067 -15.485 1.00 73.50 178 LEU A C 1
ATOM 1376 O O . LEU A 1 178 ? 1.991 4.297 -15.443 1.00 73.50 178 LEU A O 1
ATOM 1380 N N . ARG A 1 179 ? 3.674 2.816 -15.518 1.00 71.62 179 ARG A N 1
ATOM 1381 C CA . ARG A 1 179 ? 2.873 1.584 -15.442 1.00 71.62 179 ARG A CA 1
ATOM 1382 C C . ARG A 1 179 ? 3.545 0.564 -14.527 1.00 71.62 179 ARG A C 1
ATOM 1384 O O . ARG A 1 179 ? 4.706 0.705 -14.166 1.00 71.62 179 ARG A O 1
ATOM 1391 N N . ILE A 1 180 ? 2.822 -0.481 -14.136 1.00 65.44 180 ILE A N 1
ATOM 1392 C CA . ILE A 1 180 ? 3.405 -1.584 -13.360 1.00 65.44 180 ILE A CA 1
ATOM 1393 C C . ILE A 1 180 ? 4.058 -2.565 -14.338 1.00 65.44 180 ILE A C 1
ATOM 1395 O O . ILE A 1 180 ? 3.409 -3.050 -15.264 1.00 65.44 180 ILE A O 1
ATOM 1399 N N . LEU A 1 181 ? 5.345 -2.859 -14.143 1.00 64.38 181 LEU A N 1
ATOM 1400 C CA . LEU A 1 181 ? 6.100 -3.751 -15.024 1.00 64.38 181 LEU A CA 1
ATOM 1401 C C . LEU A 1 181 ? 5.666 -5.207 -14.844 1.00 64.38 181 LEU A C 1
ATOM 1403 O O . LEU A 1 181 ? 5.923 -5.810 -13.806 1.00 64.38 181 LEU A O 1
ATOM 1407 N N . LYS A 1 182 ? 5.084 -5.806 -15.887 1.00 64.38 182 LYS A N 1
ATOM 1408 C CA . LYS A 1 182 ? 4.772 -7.240 -15.926 1.00 64.38 182 LYS A CA 1
ATOM 1409 C C . LYS A 1 182 ? 5.913 -8.026 -16.573 1.00 64.38 182 LYS A C 1
ATOM 1411 O O . LYS A 1 182 ? 6.194 -7.858 -17.760 1.00 64.38 182 LYS A O 1
ATOM 1416 N N . ARG A 1 183 ? 6.529 -8.956 -15.836 1.00 60.62 183 ARG A N 1
ATOM 1417 C CA . ARG A 1 183 ? 7.478 -9.924 -16.413 1.00 60.62 183 ARG A CA 1
ATOM 1418 C C . ARG A 1 183 ? 6.706 -10.919 -17.289 1.00 60.62 183 ARG A C 1
ATOM 1420 O O . ARG A 1 183 ? 6.008 -11.783 -16.768 1.00 60.62 183 ARG A O 1
ATOM 1427 N N . ARG A 1 184 ? 6.812 -10.813 -18.618 1.00 54.09 184 ARG A N 1
ATOM 1428 C CA . ARG A 1 184 ? 6.386 -11.888 -19.532 1.00 54.09 184 ARG A CA 1
ATOM 1429 C C . ARG A 1 184 ? 7.568 -12.815 -19.782 1.00 54.09 184 ARG A C 1
ATOM 1431 O O . ARG A 1 184 ? 8.515 -12.419 -20.452 1.00 54.09 184 ARG A O 1
ATOM 1438 N N . ALA A 1 185 ? 7.504 -14.042 -19.274 1.00 40.69 185 ALA A N 1
ATOM 1439 C CA . ALA A 1 185 ? 8.313 -15.122 -19.822 1.00 40.69 185 ALA A CA 1
ATOM 1440 C C . ALA A 1 185 ? 7.651 -15.565 -21.135 1.00 40.69 185 ALA A C 1
ATOM 1442 O O . ALA A 1 185 ? 6.476 -15.931 -21.132 1.00 40.69 185 ALA A O 1
ATOM 1443 N N . ARG A 1 186 ? 8.364 -15.465 -22.260 1.00 39.22 186 ARG A N 1
ATOM 1444 C CA . ARG A 1 186 ? 8.019 -16.245 -23.453 1.00 39.22 186 ARG A CA 1
ATOM 1445 C C . ARG A 1 186 ? 8.717 -17.594 -23.286 1.00 39.22 186 ARG A C 1
ATOM 1447 O O . ARG A 1 186 ? 9.939 -17.609 -23.179 1.00 39.22 186 ARG A O 1
ATOM 1454 N N . THR A 1 187 ? 7.940 -18.665 -23.172 1.00 43.16 187 THR A N 1
ATOM 1455 C CA . THR A 1 187 ? 8.379 -20.031 -23.501 1.00 43.16 187 THR A CA 1
ATOM 1456 C C . THR A 1 187 ? 8.317 -20.218 -25.001 1.00 43.16 187 THR A C 1
ATOM 1458 O O . THR A 1 187 ? 7.309 -19.739 -25.575 1.00 43.16 187 THR A O 1
#

Secondary structure (DSSP, 8-state):
--HHHHHHHHHHHHIIIIIHHHHHHHHHHHHHHHHHHHHHHIIIIIHHHHHHHTTSBTTSS-SSBP-HHHHHHHH-TTTSHHHHHIIIIITTTEEEETTEEEE-TTT-TT-PPPHHHHHHHHHHHHHHHHH-TTSS--EEEEE-PPP-TT---EEEEETTEEEEESSSS---EEEEESS--------

Radius of gyration: 26.67 Å; Cα contacts (8 Å, |Δi|>4): 190; chains: 1; bounding box: 52×34×93 Å

Sequence (187 aa):
MIAAGLGQEWSGFGRTMFVNPMEQAWQQVLTPAADSLNAQWQQAVVSEWNSAFGGRYPFSNSSSDVSLPLLAKYLNADSGRIAQFLQNRLKGVLHKEGNHWVPDSINSQGLAFSPAFLSAINTLSYISDVAFTEGNAGVNFELRPGTADGVMQTDIIIDSQKLTYVNQLPAWKRFTCLRILKRRART

Mean predicted aligned error: 10.39 Å